Protein AF-0000000083216401 (afdb_homodimer)

InterPro domains:
  IPR003958 Transcription factor CBF/NF-Y/archaeal histone domain [PF00808] (33-96)
  IPR009072 Histone-fold [G3DSA:1.10.20.10] (20-139)
  IPR009072 Histone-fold [SSF47113] (33-138)
  IPR051377 DNA Polymerase Epsilon Subunit [PTHR46172] (30-137)

Organism: NCBI:txid56615

Radius of gyration: 26.0 Å; Cα contacts (8 Å, |Δi|>4): 248; chains: 2; bounding box: 101×74×77 Å

Sequence (278 aa):
MPKVKKIVQPPDVQQSLGGHQQAGSFVGIEAVELPRAVVMKLAKSTGPGNMKLAKEVPVALTKASTVFINYLVAIAHDIAAARSEKSLNARHVLEACKELQWADGDELQKTLKVELEAFRKLNAAKKVQKSNKPDAETTMPKVKKIVQPPDVQQSLGGHQQAGSFVGIEAVELPRAVVMKLAKSTGPGNMKLAKEVPVALTKASTVFINYLVAIAHDIAAARSEKSLNARHVLEACKELQWADGDELQKTLKVELEAFRKLNAAKKVQKSNKPDAETT

Foldseek 3Di:
DDDPPPPPPPPPPPVCPDPPVPPPPCPDDPNDWDDLVVLVVVVCVVDDVPDDDDPCVSVVSGVVVSVVVVQLVVQLVVVCVVVPHPDRDVVSSLVSLVVVPDPCSVVVSVVSVVVVVVVVVVVVVVVVVVVPPPPPPPD/DDPPPPPPPPPPPPPCPDPPVPPPPCPDDPNDWDDLVVLVVVVCVVDDVPDDDDPCRSVVSGVVVSVVVVQLVVQLVVVCVVVPHPDRDVVSSLVSLVVVPDPCSVVVSVVSVVVVVVVVVVVVVVVVVVVPPPPPPPD

Structure (mmCIF, N/CA/C/O backbone):
data_AF-0000000083216401-model_v1
#
loop_
_entity.id
_entity.type
_entity.pdbx_description
1 polymer 'DNA polymerase epsilon subunit D'
#
loop_
_atom_site.group_PDB
_atom_site.id
_atom_site.type_symbol
_atom_site.label_atom_id
_atom_site.label_alt_id
_atom_site.label_comp_id
_atom_site.label_asym_id
_atom_site.label_entity_id
_atom_site.label_seq_id
_atom_site.pdbx_PDB_ins_code
_atom_site.Cartn_x
_atom_site.Cartn_y
_atom_site.Cartn_z
_atom_site.occupancy
_atom_site.B_iso_or_equiv
_atom_site.auth_seq_id
_atom_site.auth_comp_id
_atom_site.auth_asym_id
_atom_site.auth_atom_id
_atom_site.pdbx_PDB_model_num
ATOM 1 N N . MET A 1 1 ? 48.656 -16.422 -49.812 1 27.5 1 MET A N 1
ATOM 2 C CA . MET A 1 1 ? 47.656 -15.391 -50.031 1 27.5 1 MET A CA 1
ATOM 3 C C . MET A 1 1 ? 46.594 -15.422 -48.938 1 27.5 1 MET A C 1
ATOM 5 O O . MET A 1 1 ? 45.5 -14.844 -49.094 1 27.5 1 MET A O 1
ATOM 9 N N . PRO A 1 2 ? 46.906 -15.875 -47.781 1 35.03 2 PRO A N 1
ATOM 10 C CA . PRO A 1 2 ? 45.875 -16.25 -46.844 1 35.03 2 PRO A CA 1
ATOM 11 C C . PRO A 1 2 ? 44.969 -15.078 -46.438 1 35.03 2 PRO A C 1
ATOM 13 O O . PRO A 1 2 ? 45.469 -13.969 -46.25 1 35.03 2 PRO A O 1
ATOM 16 N N . LYS A 1 3 ? 43.781 -15.109 -46.938 1 32.31 3 LYS A N 1
ATOM 17 C CA . LYS A 1 3 ? 42.688 -14.141 -46.75 1 32.31 3 LYS A CA 1
ATOM 18 C C . LYS A 1 3 ? 42.406 -13.875 -45.281 1 32.31 3 LYS A C 1
ATOM 20 O O . LYS A 1 3 ? 42.312 -14.812 -44.5 1 32.31 3 LYS A O 1
ATOM 25 N N . VAL A 1 4 ? 42.938 -12.867 -44.75 1 30.84 4 VAL A N 1
ATOM 26 C CA . VAL A 1 4 ? 42.781 -12.406 -43.406 1 30.84 4 VAL A CA 1
ATOM 27 C C . VAL A 1 4 ? 41.281 -12.305 -43.062 1 30.84 4 VAL A C 1
ATOM 29 O O . VAL A 1 4 ? 40.531 -11.594 -43.75 1 30.84 4 VAL A O 1
ATOM 32 N N . LYS A 1 5 ? 40.656 -13.344 -42.844 1 27.52 5 LYS A N 1
ATOM 33 C CA . LYS A 1 5 ? 39.25 -13.242 -42.469 1 27.52 5 LYS A CA 1
ATOM 34 C C . LYS A 1 5 ? 39.031 -12.18 -41.375 1 27.52 5 LYS A C 1
ATOM 36 O O . LYS A 1 5 ? 39.75 -12.172 -40.375 1 27.52 5 LYS A O 1
ATOM 41 N N . LYS A 1 6 ? 38.688 -10.992 -41.812 1 29.03 6 LYS A N 1
ATOM 42 C CA . LYS A 1 6 ? 38.281 -9.914 -40.906 1 29.03 6 LYS A CA 1
ATOM 43 C C . LYS A 1 6 ? 37.375 -10.43 -39.812 1 29.03 6 LYS A C 1
ATOM 45 O O . LYS A 1 6 ? 36.406 -11.141 -40.062 1 29.03 6 LYS A O 1
ATOM 50 N N . ILE A 1 7 ? 37.812 -10.523 -38.625 1 28.97 7 ILE A N 1
ATOM 51 C CA . ILE A 1 7 ? 37.156 -10.836 -37.375 1 28.97 7 ILE A CA 1
ATOM 52 C C . ILE A 1 7 ? 35.781 -10.117 -37.312 1 28.97 7 ILE A C 1
ATOM 54 O O . ILE A 1 7 ? 35.75 -8.883 -37.406 1 28.97 7 ILE A O 1
ATOM 58 N N . VAL A 1 8 ? 34.781 -10.609 -37.969 1 30.5 8 VAL A N 1
ATOM 59 C CA . VAL A 1 8 ? 33.438 -10.078 -37.875 1 30.5 8 VAL A CA 1
ATOM 60 C C . VAL A 1 8 ? 33.094 -9.766 -36.406 1 30.5 8 VAL A C 1
ATOM 62 O O . VAL A 1 8 ? 33.281 -10.617 -35.531 1 30.5 8 VAL A O 1
ATOM 65 N N . GLN A 1 9 ? 33.5 -8.648 -36 1 30.34 9 GLN A N 1
ATOM 66 C CA . GLN A 1 9 ? 33.188 -8.133 -34.688 1 30.34 9 GLN A CA 1
ATOM 67 C C . GLN A 1 9 ? 31.75 -8.484 -34.281 1 30.34 9 GLN A C 1
ATOM 69 O O . GLN A 1 9 ? 30.859 -8.516 -35.125 1 30.34 9 GLN A O 1
ATOM 74 N N . PRO A 1 10 ? 31.625 -9.438 -33.344 1 31.69 10 PRO A N 1
ATOM 75 C CA . PRO A 1 10 ? 30.312 -9.828 -32.875 1 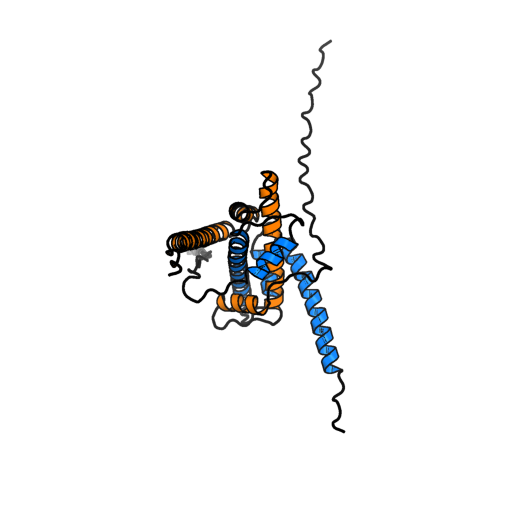31.69 10 PRO A CA 1
ATOM 76 C C . PRO A 1 10 ? 29.344 -8.648 -32.75 1 31.69 10 PRO A C 1
ATOM 78 O O . PRO A 1 10 ? 29.781 -7.504 -32.594 1 31.69 10 PRO A O 1
ATOM 81 N N . PRO A 1 11 ? 28.188 -8.758 -33.375 1 29.44 11 PRO A N 1
ATOM 82 C CA . PRO A 1 11 ? 27.141 -7.746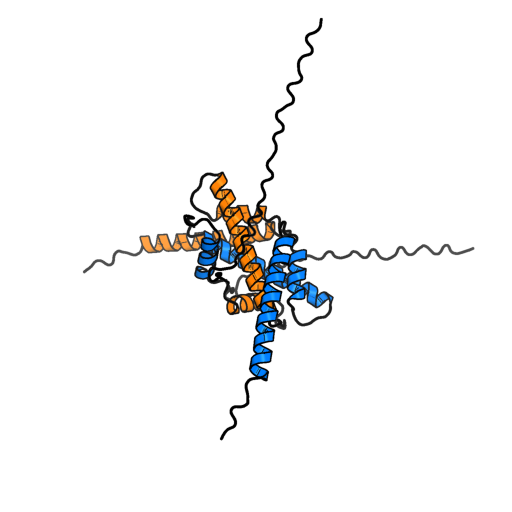 -33.281 1 29.44 11 PRO A CA 1
ATOM 83 C C . PRO A 1 11 ? 26.969 -7.18 -31.859 1 29.44 11 PRO A C 1
ATOM 85 O O . PRO A 1 11 ? 27.234 -7.879 -30.891 1 29.44 11 PRO A O 1
ATOM 88 N N . ASP A 1 12 ? 27.281 -5.953 -31.641 1 31.38 12 ASP A N 1
ATOM 89 C CA . ASP A 1 12 ? 26.984 -5.062 -30.516 1 31.38 12 ASP A CA 1
ATOM 90 C C . ASP A 1 12 ? 25.578 -5.316 -29.969 1 31.38 12 ASP A C 1
ATOM 92 O O . ASP A 1 12 ? 24.594 -5.145 -30.688 1 31.38 12 ASP A O 1
ATOM 96 N N . VAL A 1 13 ? 25.312 -6.422 -29.266 1 28.47 13 VAL A N 1
ATOM 97 C CA . VAL A 1 13 ? 24.094 -6.617 -28.484 1 28.47 13 VAL A CA 1
ATOM 98 C C . VAL A 1 13 ? 23.734 -5.316 -27.781 1 28.47 13 VAL A C 1
ATOM 100 O O . VAL A 1 13 ? 24.406 -4.895 -26.844 1 28.47 13 VAL A O 1
ATOM 103 N N . GLN A 1 14 ? 23.438 -4.281 -28.484 1 26.66 14 GLN A N 1
ATOM 104 C CA . GLN A 1 14 ? 22.734 -3.15 -27.906 1 26.66 14 GLN A CA 1
ATOM 105 C C . GLN A 1 14 ? 21.641 -3.623 -26.953 1 26.66 14 GLN A C 1
ATOM 107 O O . GLN A 1 14 ? 20.625 -4.195 -27.391 1 26.66 14 GLN A O 1
ATOM 112 N N . GLN A 1 15 ? 21.969 -4.363 -25.906 1 26.45 15 GLN A N 1
ATOM 113 C CA . GLN A 1 15 ? 21.031 -4.57 -24.812 1 26.45 15 GLN A CA 1
ATOM 114 C C . GLN A 1 15 ? 20.188 -3.328 -24.578 1 26.45 15 GLN A C 1
ATOM 116 O O . GLN A 1 15 ? 20.703 -2.254 -24.281 1 26.45 15 GLN A O 1
ATOM 121 N N . SER A 1 16 ? 19.141 -3.102 -25.422 1 28.91 16 SER A N 1
ATOM 122 C CA . SER A 1 16 ? 18 -2.213 -25.281 1 28.91 16 SER A CA 1
ATOM 123 C C . SER A 1 16 ? 17.5 -2.189 -23.844 1 28.91 16 SER A C 1
ATOM 125 O O . SER A 1 16 ? 16.922 -3.168 -23.375 1 28.91 16 SER A O 1
ATOM 127 N N . LEU A 1 17 ? 18.281 -1.851 -22.891 1 28.81 17 LEU A N 1
ATOM 128 C CA . LEU A 1 17 ? 17.812 -1.281 -21.625 1 28.81 17 LEU A CA 1
ATOM 129 C C . LEU A 1 17 ? 16.516 -0.487 -21.844 1 28.81 17 LEU A C 1
ATOM 131 O O . LEU A 1 17 ? 16.562 0.665 -22.281 1 28.81 17 LEU A O 1
ATOM 135 N N . GLY A 1 18 ? 15.578 -0.891 -22.75 1 26.41 18 GLY A N 1
ATOM 136 C CA . GLY A 1 18 ? 14.266 -0.346 -23.062 1 26.41 18 GLY A CA 1
ATOM 137 C C . GLY A 1 18 ? 13.602 0.32 -21.875 1 26.41 18 GLY A C 1
ATOM 138 O O . GLY A 1 18 ? 13.961 0.063 -20.734 1 26.41 18 GLY A O 1
ATOM 139 N N . GLY A 1 19 ? 12.75 1.512 -22.125 1 27.41 19 GLY A N 1
ATOM 140 C CA . GLY A 1 19 ? 11.898 2.586 -21.656 1 27.41 19 GLY A CA 1
ATOM 141 C C . GLY A 1 19 ? 10.758 2.1 -20.766 1 27.41 19 GLY A C 1
ATOM 142 O O . GLY A 1 19 ? 9.781 1.544 -21.266 1 27.41 19 GLY A O 1
ATOM 143 N N . HIS A 1 20 ? 10.961 1.395 -19.797 1 30.17 20 HIS A N 1
ATOM 144 C CA . HIS A 1 20 ? 9.898 1.235 -18.812 1 30.17 20 HIS A CA 1
ATOM 145 C C . HIS A 1 20 ? 9.18 2.553 -18.562 1 30.17 20 HIS A C 1
ATOM 147 O O . HIS A 1 20 ? 9.445 3.24 -17.562 1 30.17 20 HIS A O 1
ATOM 153 N N . GLN A 1 21 ? 9.078 3.469 -19.578 1 29.8 21 GLN A N 1
ATOM 154 C CA . GLN A 1 21 ? 8.367 4.738 -19.469 1 29.8 21 GLN A CA 1
ATOM 155 C C . GLN A 1 21 ? 6.934 4.527 -18.984 1 29.8 21 GLN A C 1
ATOM 157 O O . GLN A 1 21 ? 6.109 5.441 -19.062 1 29.8 21 GLN A O 1
ATOM 162 N N . GLN A 1 22 ? 6.273 3.389 -18.984 1 28.5 22 GLN A N 1
ATOM 163 C CA . GLN A 1 22 ? 4.816 3.473 -18.953 1 28.5 22 GLN A CA 1
ATOM 164 C C . GLN A 1 22 ? 4.332 4.188 -17.688 1 28.5 22 GLN A C 1
ATOM 166 O O . GLN A 1 22 ? 4.238 3.58 -16.625 1 28.5 22 GLN A O 1
ATOM 171 N N . ALA A 1 23 ? 4.832 5.277 -17.25 1 32.88 23 ALA A N 1
ATOM 172 C CA . ALA A 1 23 ? 3.957 6.043 -16.375 1 32.88 23 ALA A CA 1
ATOM 173 C C . ALA A 1 23 ? 2.545 6.129 -16.938 1 32.88 23 ALA A C 1
ATOM 175 O O . ALA A 1 23 ? 2.262 6.973 -17.797 1 32.88 23 ALA A O 1
ATOM 176 N N . GLY A 1 24 ? 1.915 5.168 -17.578 1 31.89 24 GLY A N 1
ATOM 177 C CA . GLY A 1 24 ? 0.533 5.301 -18 1 31.89 24 GLY A CA 1
ATOM 178 C C . GLY A 1 24 ? -0.31 6.141 -17.062 1 31.89 24 GLY A C 1
ATOM 179 O O . GLY A 1 24 ? -0.076 6.148 -15.852 1 31.89 24 GLY A O 1
ATOM 180 N N . SER A 1 25 ? -0.838 7.242 -17.484 1 33.81 25 SER A N 1
ATOM 181 C CA . SER A 1 25 ? -2.01 7.977 -17.016 1 33.81 25 SER A CA 1
ATOM 182 C C . SER A 1 25 ? -2.996 7.051 -16.312 1 33.81 25 SER A C 1
ATOM 184 O O . SER A 1 25 ? -3.621 6.199 -16.953 1 33.81 25 SER A O 1
ATOM 186 N N . PHE A 1 26 ? -2.682 6.453 -15.211 1 37.41 26 PHE A N 1
ATOM 187 C CA . PHE A 1 26 ? -3.752 5.883 -14.398 1 37.41 26 PHE A CA 1
ATOM 188 C C . PHE A 1 26 ? -5.031 6.699 -14.531 1 37.41 26 PHE A C 1
ATOM 190 O O . PHE A 1 26 ? -5.395 7.441 -13.625 1 37.41 26 PHE A O 1
ATOM 197 N N . VAL A 1 27 ? -5.297 7.602 -15.547 1 34.72 27 VAL A N 1
ATOM 198 C CA . VAL A 1 27 ? -6.461 8.43 -15.836 1 34.72 27 VAL A CA 1
ATOM 199 C C . VAL A 1 27 ? -7.738 7.625 -15.602 1 34.72 27 VAL A C 1
ATOM 201 O O . VAL A 1 27 ? -8.633 8.062 -14.867 1 34.72 27 VAL A O 1
ATOM 204 N N . GLY A 1 28 ? -8.625 7.223 -16.75 1 38.31 28 GLY A N 1
ATOM 205 C CA . GLY A 1 28 ? -10.047 7.176 -17.047 1 38.31 28 GLY A CA 1
ATOM 206 C C . GLY A 1 28 ? -10.773 6.07 -16.312 1 38.31 28 GLY A C 1
ATOM 207 O O . GLY A 1 28 ? -11.984 5.906 -16.469 1 38.31 28 GLY A O 1
ATOM 208 N N . ILE A 1 29 ? -10.258 4.812 -16.172 1 43.62 29 ILE A N 1
ATOM 209 C CA . ILE A 1 29 ? -11.109 3.824 -15.523 1 43.62 29 ILE A CA 1
ATOM 210 C C . ILE A 1 29 ? -11.266 4.164 -14.047 1 43.62 29 ILE A C 1
ATOM 212 O O . ILE A 1 29 ? -10.344 4.707 -13.43 1 43.62 29 ILE A O 1
ATOM 216 N N . GLU A 1 30 ? -12.328 4.297 -13.469 1 52.88 30 GLU A N 1
ATOM 217 C CA . GLU A 1 30 ? -12.594 4.496 -12.047 1 52.88 30 GLU A CA 1
ATOM 218 C C . GLU A 1 30 ? -11.469 3.916 -11.195 1 52.88 30 GLU A C 1
ATOM 220 O O . GLU A 1 30 ? -11.352 2.697 -11.055 1 52.88 30 GLU A O 1
ATOM 225 N N . ALA A 1 31 ? -10.219 4.465 -11.195 1 67.12 31 ALA A N 1
ATOM 226 C CA . ALA A 1 31 ? -8.969 4 -10.609 1 67.12 31 ALA A CA 1
ATOM 227 C C . ALA A 1 31 ? -9.203 3.379 -9.234 1 67.12 31 ALA A C 1
ATOM 229 O O . ALA A 1 31 ? -9.82 3.994 -8.359 1 67.12 31 ALA A O 1
ATOM 230 N N . VAL A 1 32 ? -9.109 2.119 -9.18 1 83.62 32 VAL A N 1
ATOM 231 C CA . VAL A 1 32 ? -9.172 1.373 -7.926 1 83.62 32 VAL A CA 1
ATOM 232 C C . VAL A 1 32 ? -8.156 1.941 -6.938 1 83.62 32 VAL A C 1
ATOM 234 O O . VAL A 1 32 ? -7 2.178 -7.293 1 83.62 32 VAL A O 1
ATOM 237 N N . GLU A 1 33 ? -8.656 2.398 -5.887 1 90.5 33 GLU A N 1
ATOM 238 C CA . GLU A 1 33 ? -7.797 2.924 -4.828 1 90.5 33 GLU A CA 1
ATOM 239 C C . GLU A 1 33 ? -8.086 2.242 -3.494 1 90.5 33 GLU A C 1
ATOM 241 O O . GLU A 1 33 ? -9.148 1.639 -3.314 1 90.5 33 GLU A O 1
ATOM 246 N N . LEU A 1 34 ? -7.129 2.361 -2.654 1 94.25 34 LEU A N 1
ATOM 247 C CA . LEU A 1 34 ? -7.32 1.809 -1.317 1 94.25 34 LEU A CA 1
ATOM 248 C C . LEU A 1 34 ? -8.289 2.666 -0.509 1 94.25 34 LEU A C 1
ATOM 250 O O . LEU A 1 34 ? -8.297 3.893 -0.641 1 94.25 34 LEU A O 1
ATOM 254 N N . PRO A 1 35 ? -9.07 1.939 0.326 1 93.56 35 PRO A N 1
ATOM 255 C CA . PRO A 1 35 ? -9.953 2.717 1.199 1 93.56 35 PRO A CA 1
ATOM 256 C C . PRO A 1 35 ? -9.18 3.646 2.137 1 93.56 35 PRO A C 1
ATOM 258 O O . PRO A 1 35 ? -8.359 3.186 2.928 1 93.56 35 PRO A O 1
ATOM 261 N N . ARG A 1 36 ? -9.594 4.812 2.094 1 93.75 36 ARG A N 1
ATOM 262 C CA . ARG A 1 36 ? -8.875 5.852 2.832 1 93.75 36 ARG A CA 1
ATOM 263 C C . ARG A 1 36 ? -8.938 5.598 4.332 1 93.75 36 ARG A C 1
ATOM 265 O O . ARG A 1 36 ? -7.977 5.859 5.055 1 93.75 36 ARG A O 1
ATOM 272 N N . ALA A 1 37 ? -10.172 5.16 4.789 1 94.75 37 ALA A N 1
ATOM 273 C CA . ALA A 1 37 ? -10.367 4.938 6.219 1 94.75 37 ALA A CA 1
ATOM 274 C C . ALA A 1 37 ? -9.414 3.865 6.742 1 94.75 37 ALA A C 1
ATOM 276 O O . ALA A 1 37 ? -8.914 3.965 7.863 1 94.75 37 ALA A O 1
ATOM 277 N N . VAL A 1 38 ? -9.125 2.852 5.945 1 94.5 38 VAL A N 1
ATOM 278 C CA . VAL A 1 38 ? -8.242 1.768 6.355 1 94.5 38 VAL A CA 1
ATOM 279 C C . VAL A 1 38 ? -6.797 2.258 6.375 1 94.5 38 VAL A C 1
ATOM 281 O O . VAL A 1 38 ? -6.035 1.935 7.289 1 94.5 38 VAL A O 1
ATOM 284 N N . VAL A 1 39 ? -6.457 3.074 5.375 1 96.69 39 VAL A N 1
ATOM 285 C CA . VAL A 1 39 ? -5.117 3.645 5.293 1 96.69 39 VAL A CA 1
ATOM 286 C C . VAL A 1 39 ? -4.867 4.551 6.496 1 96.69 39 VAL A C 1
ATOM 288 O O . VAL A 1 39 ? -3.785 4.527 7.086 1 96.69 39 VAL A O 1
ATOM 291 N N . MET A 1 40 ? -5.832 5.309 6.867 1 95.5 40 MET A N 1
ATOM 292 C CA . MET A 1 40 ? -5.734 6.176 8.039 1 95.5 40 MET A CA 1
ATOM 293 C C . MET A 1 40 ? -5.512 5.359 9.305 1 95.5 40 MET A C 1
ATOM 295 O O . MET A 1 40 ? -4.66 5.703 10.125 1 95.5 40 MET A O 1
ATOM 299 N N . LYS A 1 41 ? -6.301 4.34 9.406 1 94.75 41 LYS A N 1
ATOM 300 C CA . LYS A 1 41 ? -6.152 3.467 10.57 1 94.75 41 LYS A CA 1
ATOM 301 C C . LYS A 1 41 ? -4.75 2.867 10.633 1 94.75 41 LYS A C 1
ATOM 303 O O . LYS A 1 41 ? -4.137 2.818 11.703 1 94.75 41 LYS A O 1
ATOM 308 N N . LEU A 1 42 ? -4.27 2.404 9.508 1 95.12 42 LEU A N 1
ATOM 309 C CA . LEU A 1 42 ? -2.922 1.854 9.422 1 95.12 42 LEU A CA 1
ATOM 310 C C . LEU A 1 42 ? -1.885 2.891 9.844 1 95.12 42 LEU A C 1
ATOM 312 O O . LEU A 1 42 ? -0.982 2.592 10.625 1 95.12 42 LEU A O 1
ATOM 316 N N . ALA A 1 43 ? -2.031 4.105 9.359 1 95.56 43 ALA A N 1
ATOM 317 C CA . ALA A 1 43 ? -1.093 5.18 9.664 1 95.56 43 ALA A CA 1
ATOM 318 C C . ALA A 1 43 ? -1.096 5.508 11.148 1 95.56 43 ALA A C 1
ATOM 320 O O . ALA A 1 43 ? -0.035 5.676 11.758 1 95.56 43 ALA A O 1
ATOM 321 N N . LYS A 1 44 ? -2.242 5.547 11.727 1 93.94 44 LYS A N 1
ATOM 322 C CA . LYS A 1 44 ? -2.375 5.898 13.133 1 93.94 44 LYS A CA 1
ATOM 323 C C . LYS A 1 44 ? -1.822 4.793 14.031 1 93.94 44 LYS A C 1
ATOM 325 O O . LYS A 1 44 ? -1.333 5.066 15.133 1 93.94 44 LYS A O 1
ATOM 330 N N . SER A 1 45 ? -1.922 3.641 13.531 1 92.44 45 SER A N 1
ATOM 331 C CA . SER A 1 45 ? -1.426 2.514 14.312 1 92.44 45 SER A CA 1
ATOM 332 C C . SER A 1 45 ? 0.097 2.441 14.273 1 92.44 45 SER A C 1
ATOM 334 O O . SER A 1 45 ? 0.711 1.755 15.094 1 92.44 45 SER A O 1
ATOM 336 N N . THR A 1 46 ? 0.733 3.008 13.391 1 90 46 THR A N 1
ATOM 337 C CA . THR A 1 46 ? 2.176 2.949 13.195 1 90 46 THR A CA 1
ATOM 338 C C . THR A 1 46 ? 2.883 4.027 14.008 1 90 46 THR A C 1
ATOM 340 O O . THR A 1 46 ? 3.988 3.811 14.508 1 90 46 THR A O 1
ATOM 343 N N . GLY A 1 47 ? 2.254 5.211 14.086 1 84.44 47 GLY A N 1
ATOM 344 C CA . GLY A 1 47 ? 2.875 6.336 14.766 1 84.44 47 GLY A CA 1
ATOM 345 C C . GLY A 1 47 ? 2.621 6.344 16.266 1 84.44 47 GLY A C 1
ATOM 346 O O . GLY A 1 47 ? 2.014 5.414 16.797 1 84.44 47 GLY A O 1
ATOM 347 N N . PRO A 1 48 ? 3.229 7.316 16.891 1 87.62 48 PRO A N 1
ATOM 348 C CA . PRO A 1 48 ? 2.953 7.504 18.312 1 87.62 48 PRO A CA 1
ATOM 349 C C . PRO A 1 48 ? 1.477 7.773 18.594 1 87.62 48 PRO A C 1
ATOM 351 O O . PRO A 1 48 ? 0.748 8.234 17.719 1 87.62 48 PRO A O 1
ATOM 354 N N . GLY A 1 49 ? 0.992 7.387 19.719 1 86.81 49 GLY A N 1
ATOM 355 C CA . GLY A 1 49 ? -0.406 7.477 20.109 1 86.81 49 GLY A CA 1
ATOM 356 C C . GLY A 1 49 ? -0.972 8.875 19.984 1 86.81 49 GLY A C 1
ATOM 357 O O . GLY A 1 49 ? -2.17 9.047 19.75 1 86.81 49 GLY A O 1
ATOM 358 N N . ASN A 1 50 ? -0.201 9.875 20.047 1 87.06 50 ASN A N 1
ATOM 359 C CA . ASN A 1 50 ? -0.694 11.242 20.016 1 87.06 50 ASN A CA 1
ATOM 360 C C . ASN A 1 50 ? -0.441 11.898 18.656 1 87.06 50 ASN A C 1
ATOM 362 O O . ASN A 1 50 ? -0.588 13.117 18.516 1 87.06 50 ASN A O 1
ATOM 366 N N . MET A 1 51 ? -0.16 11.086 17.641 1 90.75 51 MET A N 1
ATOM 367 C CA . MET A 1 51 ? 0.165 11.641 16.328 1 90.75 51 MET A CA 1
ATOM 368 C C . MET A 1 51 ? -1.081 12.203 15.656 1 90.75 51 MET A C 1
ATOM 370 O O . MET A 1 51 ? -2.121 11.547 15.617 1 90.75 51 MET A O 1
ATOM 374 N N . LYS A 1 52 ? -0.909 13.469 15.18 1 95.5 52 LYS A N 1
ATOM 375 C CA . LYS A 1 52 ? -1.969 14.125 14.422 1 95.5 52 LYS A CA 1
ATOM 376 C C . LYS A 1 52 ? -1.705 14.031 12.922 1 95.5 52 LYS A C 1
ATOM 378 O O . LYS A 1 52 ? -0.574 14.227 12.469 1 95.5 52 LYS A O 1
ATOM 383 N N . LEU A 1 53 ? -2.76 13.688 12.219 1 97.25 53 LEU A N 1
ATOM 384 C CA . LEU A 1 53 ? -2.662 13.586 10.766 1 97.25 53 LEU A CA 1
ATOM 385 C C . LEU A 1 53 ? -3.518 14.656 10.086 1 97.25 53 LEU A C 1
ATOM 387 O O . LEU A 1 53 ? -4.727 14.734 10.328 1 97.25 53 LEU A O 1
ATOM 391 N N . ALA A 1 54 ? -2.787 15.438 9.289 1 96.12 54 ALA A N 1
ATOM 392 C CA . ALA A 1 54 ? -3.557 16.375 8.469 1 96.12 54 ALA A CA 1
ATOM 393 C C . ALA A 1 54 ? -4.453 15.625 7.488 1 96.12 54 ALA A C 1
ATOM 395 O O . ALA A 1 54 ? -4.199 14.461 7.164 1 96.12 54 ALA A O 1
ATOM 396 N N . LYS A 1 55 ? -5.5 16.281 6.965 1 93.12 55 LYS A N 1
ATOM 397 C CA . LYS A 1 55 ? -6.527 15.703 6.102 1 93.12 55 LYS A CA 1
ATOM 398 C C . LYS A 1 55 ? -5.922 15.148 4.816 1 93.12 55 LYS A C 1
ATOM 400 O O . LYS A 1 55 ? -6.449 14.195 4.238 1 93.12 55 LYS A O 1
ATOM 405 N N . GLU A 1 56 ? -4.805 15.68 4.414 1 95.56 56 GLU A N 1
ATOM 406 C CA . GLU A 1 56 ? -4.199 15.305 3.141 1 95.56 56 GLU A CA 1
ATOM 407 C C . GLU A 1 56 ? -3.346 14.055 3.283 1 95.56 56 GLU A C 1
ATOM 409 O O . GLU A 1 56 ? -3.018 13.398 2.289 1 95.56 56 GLU A O 1
ATOM 414 N N . VAL A 1 57 ? -3.051 13.711 4.496 1 97 57 VAL A N 1
ATOM 415 C CA . VAL A 1 57 ? -2.078 12.641 4.719 1 97 57 VAL A CA 1
ATOM 416 C C . VAL A 1 57 ? -2.668 11.305 4.281 1 97 57 VAL A C 1
ATOM 418 O O . VAL A 1 57 ? -2.053 10.57 3.502 1 97 57 VAL A O 1
ATOM 421 N N . PRO A 1 58 ? -3.855 10.984 4.676 1 95.88 58 PRO A N 1
ATOM 422 C CA . PRO A 1 58 ? -4.418 9.719 4.191 1 95.88 58 PRO A CA 1
ATOM 423 C C . PRO A 1 58 ? -4.543 9.672 2.67 1 95.88 58 PRO A C 1
ATOM 425 O O . PRO A 1 58 ? -4.379 8.609 2.066 1 95.88 58 PRO A O 1
ATOM 428 N N . VAL A 1 59 ? -4.793 10.781 2.078 1 95 59 VAL A N 1
ATOM 429 C CA . VAL A 1 59 ? -4.887 10.859 0.624 1 95 59 VAL A CA 1
ATOM 430 C C . VAL A 1 59 ? -3.52 10.57 0.004 1 95 59 VAL A C 1
ATOM 432 O O . VAL A 1 59 ? -3.41 9.766 -0.924 1 95 59 VAL A O 1
ATOM 435 N N . ALA A 1 60 ? -2.523 11.211 0.542 1 96.75 60 ALA A N 1
ATOM 436 C CA . ALA A 1 60 ? -1.161 11.023 0.051 1 96.75 60 ALA A CA 1
ATOM 437 C C . ALA A 1 60 ? -0.723 9.57 0.2 1 96.75 60 ALA A C 1
ATOM 439 O O . ALA A 1 60 ? -0.176 8.977 -0.735 1 96.75 60 ALA A O 1
ATOM 440 N N . LEU A 1 61 ? -1.013 8.984 1.344 1 97.12 61 LEU A N 1
ATOM 441 C CA . LEU A 1 61 ? -0.614 7.609 1.615 1 97.12 61 LEU A CA 1
ATOM 442 C C . LEU A 1 61 ? -1.37 6.637 0.716 1 97.12 61 LEU A C 1
ATOM 444 O O . LEU A 1 61 ? -0.801 5.648 0.245 1 97.12 61 LEU A O 1
ATOM 448 N N . THR A 1 62 ? -2.658 6.895 0.491 1 96.19 62 THR A N 1
ATOM 449 C CA . THR A 1 62 ? -3.461 6.055 -0.39 1 96.19 62 THR A CA 1
ATOM 450 C C . THR A 1 62 ? -2.896 6.059 -1.808 1 96.19 62 THR A C 1
ATOM 452 O O . THR A 1 62 ? -2.699 5 -2.408 1 96.19 62 THR A O 1
ATOM 455 N N . LYS A 1 63 ? -2.566 7.18 -2.275 1 94.06 63 LYS A N 1
ATOM 456 C CA . LYS A 1 63 ? -2.033 7.316 -3.629 1 94.06 63 LYS A CA 1
ATOM 457 C C . LYS A 1 63 ? -0.649 6.684 -3.74 1 94.06 63 LYS A C 1
ATOM 459 O O . LYS A 1 63 ? -0.37 5.953 -4.691 1 94.06 63 LYS A O 1
ATOM 464 N N . ALA A 1 64 ? 0.194 6.973 -2.768 1 95.69 64 ALA A N 1
ATOM 465 C CA . ALA A 1 64 ? 1.537 6.398 -2.76 1 95.69 64 ALA A CA 1
ATOM 466 C C . ALA A 1 64 ? 1.481 4.875 -2.723 1 95.69 64 ALA A C 1
ATOM 468 O O . ALA A 1 64 ? 2.229 4.203 -3.438 1 95.69 64 ALA A O 1
ATOM 469 N N . SER A 1 65 ? 0.648 4.355 -1.915 1 96 65 SER A N 1
ATOM 470 C CA . SER A 1 65 ? 0.517 2.908 -1.787 1 96 65 SER A CA 1
ATOM 471 C C . SER A 1 65 ? -0.017 2.285 -3.072 1 96 65 SER A C 1
ATOM 473 O O . SER A 1 65 ? 0.384 1.181 -3.445 1 96 65 SER A O 1
ATOM 475 N N . THR A 1 66 ? -0.933 2.949 -3.695 1 93.94 66 THR A N 1
ATOM 476 C CA . THR A 1 66 ? -1.436 2.475 -4.98 1 93.94 66 THR A CA 1
ATOM 477 C C . THR A 1 66 ? -0.311 2.402 -6.008 1 93.94 66 THR A C 1
ATOM 479 O O . THR A 1 66 ? -0.173 1.402 -6.719 1 93.94 66 THR A O 1
ATOM 482 N N . VAL A 1 67 ? 0.452 3.379 -6.055 1 92.62 67 VAL A N 1
ATOM 483 C CA . VAL A 1 67 ? 1.588 3.406 -6.969 1 92.62 67 VAL A CA 1
ATOM 484 C C . VAL A 1 67 ? 2.559 2.279 -6.621 1 92.62 67 VAL A C 1
ATOM 486 O O . VAL A 1 67 ? 3.049 1.578 -7.512 1 92.62 67 VAL A O 1
ATOM 489 N N . PHE A 1 68 ? 2.82 2.113 -5.379 1 94.31 68 PHE A N 1
ATOM 490 C CA . PHE A 1 68 ? 3.707 1.062 -4.898 1 94.31 68 PHE A CA 1
ATOM 491 C C . PHE A 1 68 ? 3.225 -0.308 -5.355 1 94.31 68 PHE A C 1
ATOM 493 O O . PHE A 1 68 ? 4.004 -1.1 -5.891 1 94.31 68 PHE A O 1
ATOM 500 N N . ILE A 1 69 ? 1.979 -0.562 -5.137 1 95.81 69 ILE A N 1
ATOM 501 C CA . ILE A 1 69 ? 1.413 -1.85 -5.523 1 95.81 69 ILE A CA 1
ATOM 502 C C . ILE A 1 69 ? 1.533 -2.031 -7.035 1 95.81 69 ILE A C 1
ATOM 504 O O . ILE A 1 69 ? 1.914 -3.105 -7.508 1 95.81 69 ILE A O 1
ATOM 508 N N . ASN A 1 70 ? 1.239 -1.021 -7.789 1 93.25 70 ASN A N 1
ATOM 509 C CA . ASN A 1 70 ? 1.325 -1.1 -9.242 1 93.25 70 ASN A CA 1
ATOM 510 C C . ASN A 1 70 ? 2.744 -1.417 -9.703 1 93.25 70 ASN A C 1
ATOM 512 O O . ASN A 1 70 ? 2.941 -2.248 -10.594 1 93.25 70 ASN A O 1
ATOM 516 N N . TYR A 1 71 ? 3.664 -0.822 -9.078 1 93.06 71 TYR A N 1
ATOM 517 C CA . TYR A 1 71 ? 5.062 -1.061 -9.422 1 93.06 71 TYR A CA 1
ATOM 518 C C . TYR A 1 71 ? 5.469 -2.49 -9.094 1 93.06 71 TYR A C 1
ATOM 520 O O . TYR A 1 71 ? 6.129 -3.158 -9.891 1 93.06 71 TYR A O 1
ATOM 528 N N . LEU A 1 72 ? 5.113 -2.879 -7.906 1 95.5 72 LEU A N 1
ATOM 529 C CA . LEU A 1 72 ? 5.449 -4.23 -7.473 1 95.5 72 LEU A CA 1
ATOM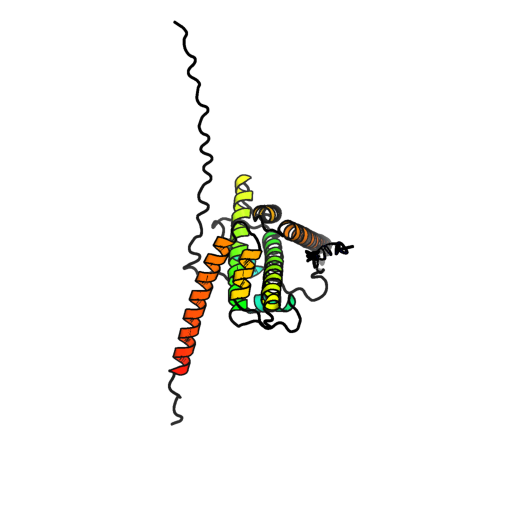 530 C C . LEU A 1 72 ? 4.855 -5.27 -8.414 1 95.5 72 LEU A C 1
ATOM 532 O O . LEU A 1 72 ? 5.527 -6.23 -8.797 1 95.5 72 LEU A O 1
ATOM 536 N N . VAL A 1 73 ? 3.643 -5.074 -8.812 1 96.56 73 VAL A N 1
ATOM 537 C CA . VAL A 1 73 ? 2.947 -6 -9.703 1 96.56 73 VAL A CA 1
ATOM 538 C C . VAL A 1 73 ? 3.617 -6.004 -11.07 1 96.56 73 VAL A C 1
ATOM 540 O O . VAL A 1 73 ? 3.826 -7.062 -11.664 1 96.56 73 VAL A O 1
ATOM 543 N N . ALA A 1 74 ? 3.891 -4.848 -11.531 1 94.62 74 ALA A N 1
ATOM 544 C CA . ALA A 1 74 ? 4.535 -4.738 -12.836 1 94.62 74 ALA A CA 1
ATOM 545 C C . ALA A 1 74 ? 5.867 -5.484 -12.852 1 94.62 74 ALA A C 1
ATOM 547 O O . ALA A 1 74 ? 6.148 -6.242 -13.789 1 94.62 74 ALA A O 1
ATOM 548 N N . ILE A 1 75 ? 6.703 -5.348 -11.836 1 95.81 75 ILE A N 1
ATOM 549 C CA . ILE A 1 75 ? 7.996 -6.02 -11.742 1 95.81 75 ILE A CA 1
ATOM 550 C C . ILE A 1 75 ? 7.785 -7.523 -11.609 1 95.81 75 ILE A C 1
ATOM 552 O O . ILE A 1 75 ? 8.438 -8.312 -12.305 1 95.81 75 ILE A O 1
ATOM 556 N N . ALA A 1 76 ? 6.855 -7.895 -10.766 1 97.56 76 ALA A N 1
ATOM 557 C CA . ALA A 1 76 ? 6.566 -9.312 -10.562 1 97.56 76 ALA A CA 1
ATOM 558 C C . ALA A 1 76 ? 6.098 -9.961 -11.859 1 97.56 76 ALA A C 1
ATOM 560 O O . ALA A 1 76 ? 6.484 -11.086 -12.172 1 97.56 76 ALA A O 1
ATOM 561 N N . HIS A 1 77 ? 5.316 -9.234 -12.531 1 96.56 77 HIS A N 1
ATOM 562 C CA . HIS A 1 77 ? 4.84 -9.734 -13.812 1 96.56 77 HIS A CA 1
ATOM 563 C C . HIS A 1 77 ? 5.996 -9.953 -14.789 1 96.56 77 HIS A C 1
ATOM 565 O O . HIS A 1 77 ? 6.047 -10.977 -15.477 1 96.56 77 HIS A O 1
ATOM 571 N N . ASP A 1 78 ? 6.844 -9 -14.875 1 96.19 78 ASP A N 1
ATOM 572 C CA . ASP A 1 78 ? 8.008 -9.109 -15.75 1 96.19 78 ASP A CA 1
ATOM 573 C C . ASP A 1 78 ? 8.875 -10.305 -15.367 1 96.19 78 ASP A C 1
ATOM 575 O O . ASP A 1 78 ? 9.422 -10.984 -16.234 1 96.19 78 ASP A O 1
ATOM 579 N N . ILE A 1 79 ? 8.977 -10.547 -14.109 1 97 79 ILE A N 1
ATOM 580 C CA . ILE A 1 79 ? 9.75 -11.68 -13.602 1 97 79 ILE A CA 1
ATOM 581 C C . ILE A 1 79 ? 9.102 -12.984 -14.055 1 97 79 ILE A C 1
ATOM 583 O O . ILE A 1 79 ? 9.789 -13.891 -14.547 1 97 79 ILE A O 1
ATOM 587 N N . ALA A 1 80 ? 7.805 -13.109 -13.898 1 97.38 80 ALA A N 1
ATOM 588 C CA . ALA A 1 80 ? 7.074 -14.297 -14.328 1 97.38 80 ALA A CA 1
ATOM 589 C C . ALA A 1 80 ? 7.188 -14.5 -15.836 1 97.38 80 ALA A C 1
ATOM 591 O O . ALA A 1 80 ? 7.453 -15.617 -16.297 1 97.38 80 ALA A O 1
ATOM 592 N N . ALA A 1 81 ? 7.031 -13.422 -16.531 1 95.81 81 ALA A N 1
ATOM 593 C CA . ALA A 1 81 ? 7.074 -13.477 -17.984 1 95.81 81 ALA A CA 1
ATOM 594 C C . ALA A 1 81 ? 8.453 -13.898 -18.484 1 95.81 81 ALA A C 1
ATOM 596 O O . ALA A 1 81 ? 8.57 -14.641 -19.469 1 95.81 81 ALA A O 1
ATOM 597 N N . ALA A 1 82 ? 9.477 -13.438 -17.844 1 96.94 82 ALA A N 1
ATOM 598 C CA . ALA A 1 82 ? 10.844 -13.797 -18.203 1 96.94 82 ALA A CA 1
ATOM 599 C C . ALA A 1 82 ? 11.07 -15.297 -18.078 1 96.94 82 ALA A C 1
ATOM 601 O O . ALA A 1 82 ? 11.938 -15.859 -18.75 1 96.94 82 ALA A O 1
ATOM 602 N N . ARG A 1 83 ? 10.258 -15.945 -17.234 1 96.75 83 ARG A N 1
ATOM 603 C CA . ARG A 1 83 ? 10.344 -17.391 -17.031 1 96.75 83 ARG A CA 1
ATOM 604 C C . ARG A 1 83 ? 9.227 -18.109 -17.766 1 96.75 83 ARG A C 1
ATOM 606 O O . ARG A 1 83 ? 8.961 -19.281 -17.5 1 96.75 83 ARG A O 1
ATOM 613 N N . SER A 1 84 ? 8.484 -17.422 -18.594 1 96.56 84 SER A N 1
ATOM 614 C CA . SER A 1 84 ? 7.375 -17.922 -19.406 1 96.56 84 SER A CA 1
ATOM 615 C C . SER A 1 84 ? 6.258 -18.484 -18.531 1 96.56 84 SER A C 1
ATOM 617 O O . SER A 1 84 ? 5.613 -19.469 -18.906 1 96.56 84 SER A O 1
ATOM 619 N N . GLU A 1 85 ? 6.133 -17.906 -17.406 1 96.25 85 GLU A N 1
ATOM 620 C CA . GLU A 1 85 ? 5.027 -18.297 -16.531 1 96.25 85 GLU A CA 1
ATOM 621 C C . GLU A 1 85 ? 3.822 -17.375 -16.734 1 96.25 85 GLU A C 1
ATOM 623 O O . GLU A 1 85 ? 3.975 -16.172 -16.922 1 96.25 85 GLU A O 1
ATOM 628 N N . LYS A 1 86 ? 2.695 -18 -16.719 1 92.88 86 LYS A N 1
ATOM 629 C CA . LYS A 1 86 ? 1.484 -17.234 -17.016 1 92.88 86 LYS A CA 1
ATOM 630 C C . LYS A 1 86 ? 0.822 -16.75 -15.742 1 92.88 86 LYS A C 1
ATOM 632 O O . LYS A 1 86 ? -0.023 -15.844 -15.781 1 92.88 86 LYS A O 1
ATOM 637 N N . SER A 1 87 ? 1.229 -17.312 -14.68 1 96.31 87 SER A N 1
ATOM 638 C CA . SER A 1 87 ? 0.639 -16.938 -13.398 1 96.31 87 SER A CA 1
ATOM 639 C C . SER A 1 87 ? 1.659 -16.234 -12.5 1 96.31 87 SER A C 1
ATOM 641 O O . SER A 1 87 ? 2.836 -16.609 -12.484 1 96.31 87 SER A O 1
ATOM 643 N N . LEU A 1 88 ? 1.15 -15.242 -11.797 1 97.5 88 LEU A N 1
ATOM 644 C CA . LEU A 1 88 ? 1.947 -14.594 -10.758 1 97.5 88 LEU A CA 1
ATOM 645 C C . LEU A 1 88 ? 1.893 -15.383 -9.461 1 97.5 88 LEU A C 1
ATOM 647 O O . LEU A 1 88 ? 0.815 -15.797 -9.023 1 97.5 88 LEU A O 1
ATOM 651 N N . ASN A 1 89 ? 3.053 -15.625 -8.945 1 97.31 89 ASN A N 1
ATOM 652 C CA . ASN A 1 89 ? 3.166 -16.328 -7.676 1 97.31 89 ASN A CA 1
ATOM 653 C C . ASN A 1 89 ? 3.848 -15.469 -6.617 1 97.31 89 ASN A C 1
ATOM 655 O O . ASN A 1 89 ? 4.434 -14.438 -6.938 1 97.31 89 ASN A O 1
ATOM 659 N N . ALA A 1 90 ? 3.752 -15.945 -5.359 1 97.12 90 ALA A N 1
ATOM 660 C CA . ALA A 1 90 ? 4.348 -15.195 -4.258 1 97.12 90 ALA A CA 1
ATOM 661 C C . ALA A 1 90 ? 5.855 -15.055 -4.441 1 97.12 90 ALA A C 1
ATOM 663 O O . ALA A 1 90 ? 6.445 -14.047 -4.039 1 97.12 90 ALA A O 1
ATOM 664 N N . ARG A 1 91 ? 6.445 -16.062 -5.078 1 95.88 91 ARG A N 1
ATOM 665 C CA . ARG A 1 91 ? 7.883 -15.984 -5.305 1 95.88 91 ARG A CA 1
ATOM 666 C C . ARG A 1 91 ? 8.227 -14.82 -6.223 1 95.88 91 ARG A C 1
ATOM 668 O O . ARG A 1 91 ? 9.281 -14.188 -6.066 1 95.88 91 ARG A O 1
ATOM 675 N N . HIS A 1 92 ? 7.406 -14.547 -7.207 1 97.88 92 HIS A N 1
ATOM 676 C CA . HIS A 1 92 ? 7.617 -13.406 -8.086 1 97.88 92 HIS A CA 1
ATOM 677 C C . HIS A 1 92 ? 7.539 -12.094 -7.316 1 97.88 92 HIS A C 1
ATOM 679 O O . HIS A 1 92 ? 8.312 -11.164 -7.578 1 97.88 92 HIS A O 1
ATOM 685 N N . VAL A 1 93 ? 6.594 -12.016 -6.332 1 97.62 93 VAL A N 1
ATOM 686 C CA . VAL A 1 93 ? 6.434 -10.812 -5.516 1 97.62 93 VAL A CA 1
ATOM 687 C C . VAL A 1 93 ? 7.664 -10.625 -4.629 1 97.62 93 VAL A C 1
ATOM 689 O O . VAL A 1 93 ? 8.172 -9.516 -4.488 1 97.62 93 VAL A O 1
ATOM 692 N N . LEU A 1 94 ? 8.156 -11.695 -4.094 1 96.69 94 LEU A N 1
ATOM 693 C CA . LEU A 1 94 ? 9.344 -11.648 -3.254 1 96.69 94 LEU A CA 1
ATOM 694 C C . LEU A 1 94 ? 10.555 -11.164 -4.047 1 96.69 94 LEU A C 1
ATOM 696 O O . LEU A 1 94 ? 11.312 -10.312 -3.572 1 96.69 94 LEU A O 1
ATOM 700 N N . GLU A 1 95 ? 10.664 -11.68 -5.188 1 96.12 95 GLU A N 1
ATOM 701 C CA . GLU A 1 95 ? 11.766 -11.258 -6.047 1 96.12 95 GLU A CA 1
ATOM 702 C C . GLU A 1 95 ? 11.602 -9.805 -6.48 1 96.12 95 GLU A C 1
ATOM 704 O O . GLU A 1 95 ? 12.586 -9.078 -6.609 1 96.12 95 GLU A O 1
ATOM 709 N N . ALA A 1 96 ? 10.398 -9.422 -6.715 1 96.31 96 ALA A N 1
ATOM 710 C CA . ALA A 1 96 ? 10.109 -8.039 -7.078 1 96.31 96 ALA A CA 1
ATOM 711 C C . ALA A 1 96 ? 10.539 -7.078 -5.969 1 96.31 96 ALA A C 1
ATOM 713 O O . ALA A 1 96 ? 11.031 -5.98 -6.246 1 96.31 96 ALA A O 1
ATOM 714 N N . CYS A 1 97 ? 10.359 -7.441 -4.715 1 94.94 97 CYS A N 1
ATOM 715 C CA . CYS A 1 97 ? 10.766 -6.617 -3.582 1 94.94 97 CYS A CA 1
ATOM 716 C C . CYS A 1 97 ? 12.266 -6.32 -3.635 1 94.94 97 CYS A C 1
ATOM 718 O O . CYS A 1 97 ? 12.695 -5.223 -3.271 1 94.94 97 CYS A O 1
ATOM 720 N N . LYS A 1 98 ? 12.984 -7.281 -4.082 1 92.12 98 LYS A N 1
ATOM 721 C CA . LYS A 1 98 ? 14.422 -7.09 -4.227 1 92.12 98 LYS A CA 1
ATOM 722 C C . LYS A 1 98 ? 14.742 -6.117 -5.363 1 92.12 98 LYS A C 1
ATOM 724 O O . LYS A 1 98 ? 15.633 -5.281 -5.242 1 92.12 98 LYS A O 1
ATOM 729 N N . GLU A 1 99 ? 14.008 -6.215 -6.395 1 93.06 99 GLU A N 1
ATOM 730 C CA . GLU A 1 99 ? 14.258 -5.43 -7.598 1 93.06 99 GLU A CA 1
ATOM 731 C C . GLU A 1 99 ? 13.852 -3.973 -7.398 1 93.06 99 GLU A C 1
ATOM 733 O O . GLU A 1 99 ? 14.273 -3.092 -8.148 1 93.06 99 GLU A O 1
ATOM 738 N N . LEU A 1 100 ? 13.039 -3.715 -6.449 1 89.75 100 LEU A N 1
ATOM 739 C CA . LEU A 1 100 ? 12.641 -2.346 -6.145 1 89.75 100 LEU A CA 1
ATOM 740 C C . LEU A 1 100 ? 13.852 -1.488 -5.793 1 89.75 100 LEU A C 1
ATOM 742 O O . LEU A 1 100 ? 13.82 -0.267 -5.961 1 89.75 100 LEU A O 1
ATOM 746 N N . GLN A 1 101 ? 14.82 -2.104 -5.266 1 90.19 101 GLN A N 1
ATOM 747 C CA . GLN A 1 101 ? 16.031 -1.424 -4.824 1 90.19 101 GLN A CA 1
ATOM 748 C C . GLN A 1 101 ? 15.711 -0.319 -3.822 1 90.19 101 GLN A C 1
ATOM 750 O O . GLN A 1 101 ? 16.172 0.816 -3.975 1 90.19 101 GLN A O 1
ATOM 755 N N . TRP A 1 102 ? 14.852 -0.631 -2.875 1 89.44 102 TRP A N 1
ATOM 756 C CA . TRP A 1 102 ? 14.555 0.178 -1.699 1 89.44 102 TRP A CA 1
ATOM 757 C C . TRP A 1 102 ? 15.602 -0.036 -0.61 1 89.44 102 TRP A C 1
ATOM 759 O O . TRP A 1 102 ? 16.125 -1.142 -0.454 1 89.44 102 TRP A O 1
ATOM 769 N N . ALA A 1 103 ? 15.945 1.1 0.023 1 86.56 103 ALA A N 1
ATOM 770 C CA . ALA A 1 103 ? 16.984 1.024 1.052 1 86.56 103 ALA A CA 1
ATOM 771 C C . ALA A 1 103 ? 16.672 -0.079 2.061 1 86.56 103 ALA A C 1
ATOM 773 O O . ALA A 1 103 ? 17.562 -0.814 2.479 1 86.56 103 ALA A O 1
ATOM 774 N N . ASP A 1 104 ? 15.43 -0.287 2.354 1 84.81 104 ASP A N 1
ATOM 775 C CA . ASP A 1 104 ? 14.992 -1.278 3.334 1 84.81 104 ASP A CA 1
ATOM 776 C C . ASP A 1 104 ? 14.336 -2.477 2.652 1 84.81 104 ASP A C 1
ATOM 778 O O . ASP A 1 104 ? 13.492 -3.148 3.244 1 84.81 104 ASP A O 1
ATOM 782 N N . GLY A 1 105 ? 14.742 -2.719 1.438 1 86.75 105 GLY A N 1
ATOM 783 C CA . GLY A 1 105 ? 14.18 -3.805 0.651 1 86.75 105 GLY A CA 1
ATOM 784 C C . GLY A 1 105 ? 14.406 -5.168 1.277 1 86.75 105 GLY A C 1
ATOM 785 O O . GLY A 1 105 ? 13.523 -6.031 1.228 1 86.75 105 GLY A O 1
ATOM 786 N N . ASP A 1 106 ? 15.547 -5.344 1.911 1 90.12 106 ASP A N 1
ATOM 787 C CA . ASP A 1 106 ? 15.852 -6.609 2.57 1 90.12 106 ASP A CA 1
ATOM 788 C C . ASP A 1 106 ? 14.922 -6.848 3.756 1 90.12 106 ASP A C 1
ATOM 790 O O . ASP A 1 106 ? 14.461 -7.973 3.971 1 90.12 106 ASP A O 1
ATOM 794 N N . GLU A 1 107 ? 14.727 -5.789 4.488 1 90.12 107 GLU A N 1
ATOM 795 C CA . GLU A 1 107 ? 13.82 -5.902 5.625 1 90.12 107 GLU A CA 1
ATOM 796 C C . GLU A 1 107 ? 12.398 -6.195 5.168 1 90.12 107 GLU A C 1
ATOM 798 O O . GLU A 1 107 ? 11.695 -6.996 5.789 1 90.12 107 GLU A O 1
ATOM 803 N N . LEU A 1 108 ? 11.992 -5.539 4.117 1 92.12 108 LEU A N 1
ATOM 804 C CA . LEU A 1 108 ? 10.68 -5.805 3.529 1 92.12 108 LEU A CA 1
ATOM 805 C C . LEU A 1 108 ? 10.555 -7.27 3.123 1 92.12 108 LEU A C 1
ATOM 807 O O . LEU A 1 108 ? 9.562 -7.93 3.447 1 92.12 108 LEU A O 1
ATOM 811 N N . GLN A 1 109 ? 11.555 -7.793 2.486 1 94.25 109 GLN A N 1
ATOM 812 C CA . GLN A 1 109 ? 11.539 -9.18 2.025 1 94.25 109 GLN A CA 1
ATOM 813 C C . GLN A 1 109 ? 11.477 -10.148 3.201 1 94.25 109 GLN A C 1
ATOM 815 O O . GLN A 1 109 ? 10.742 -11.141 3.154 1 94.25 109 GLN A O 1
ATOM 820 N N . LYS A 1 110 ? 12.273 -9.891 4.172 1 93.62 110 LYS A N 1
ATOM 821 C CA . LYS A 1 110 ? 12.297 -10.75 5.355 1 93.62 110 LYS A CA 1
ATOM 822 C C . LYS A 1 110 ? 10.922 -10.797 6.02 1 93.62 110 LYS A C 1
ATOM 824 O O . LYS A 1 110 ? 10.43 -11.875 6.355 1 93.62 110 LYS A O 1
ATOM 829 N N . THR A 1 111 ? 10.367 -9.633 6.188 1 92.38 111 THR A N 1
ATOM 830 C CA . THR A 1 111 ? 9.039 -9.547 6.797 1 92.38 111 THR A CA 1
ATOM 831 C C . THR A 1 111 ? 8.008 -10.281 5.953 1 92.38 111 THR A C 1
ATOM 833 O O . THR A 1 111 ? 7.168 -11.016 6.488 1 92.38 111 THR A O 1
ATOM 836 N N . LEU A 1 112 ? 8.086 -10.109 4.703 1 94.31 112 LEU A N 1
ATOM 837 C CA . LEU A 1 112 ? 7.148 -10.75 3.793 1 94.31 112 LEU A CA 1
ATOM 838 C C . LEU A 1 112 ? 7.285 -12.273 3.857 1 94.31 112 LEU A C 1
ATOM 840 O O . LEU A 1 112 ? 6.281 -12.992 3.855 1 94.31 112 LEU A O 1
ATOM 844 N N . LYS A 1 113 ? 8.492 -12.75 3.941 1 95.31 113 LYS A N 1
ATOM 845 C CA . LYS A 1 113 ? 8.727 -14.195 4.02 1 95.31 113 LYS A CA 1
ATOM 846 C C . LYS A 1 113 ? 8.094 -14.789 5.273 1 95.31 113 LYS A C 1
ATOM 848 O O . LYS A 1 113 ? 7.469 -15.844 5.219 1 95.31 113 LYS A O 1
ATOM 853 N N . VAL A 1 114 ? 8.289 -14.109 6.328 1 94.5 114 VAL A N 1
ATOM 854 C CA . VAL A 1 114 ? 7.734 -14.578 7.598 1 94.5 114 VAL A CA 1
ATOM 855 C C . VAL A 1 114 ? 6.211 -14.625 7.516 1 94.5 114 VAL A C 1
ATOM 857 O O . VAL A 1 114 ? 5.594 -15.609 7.926 1 94.5 114 VAL A O 1
ATOM 860 N N . GLU A 1 115 ? 5.645 -13.555 6.957 1 90.12 115 GLU A N 1
ATOM 861 C CA . GLU A 1 115 ? 4.191 -13.469 6.848 1 90.12 115 GLU A CA 1
ATOM 862 C C . GLU A 1 115 ? 3.645 -14.539 5.898 1 90.12 115 GLU A C 1
ATOM 864 O O . GLU A 1 115 ? 2.584 -15.109 6.148 1 90.12 115 GLU A O 1
ATOM 869 N N . LEU A 1 116 ? 4.312 -14.789 4.832 1 93.06 116 LEU A N 1
ATOM 870 C CA . LEU A 1 116 ? 3.879 -15.789 3.857 1 93.06 116 LEU A CA 1
ATOM 871 C C . LEU A 1 116 ? 3.969 -17.188 4.441 1 93.06 116 LEU A C 1
ATOM 873 O O . LEU A 1 116 ? 3.094 -18.031 4.199 1 93.06 116 LEU A O 1
ATOM 877 N N . GLU A 1 117 ? 5.02 -17.422 5.18 1 94.12 117 GLU A N 1
ATOM 878 C CA . GLU A 1 117 ? 5.156 -18.719 5.832 1 94.12 117 GLU A CA 1
ATOM 879 C C . GLU A 1 117 ? 4.012 -18.969 6.812 1 94.12 117 GLU A C 1
ATOM 881 O O . GLU A 1 117 ? 3.473 -20.078 6.875 1 94.12 117 GLU A O 1
ATOM 886 N N . ALA A 1 118 ? 3.697 -17.969 7.555 1 91.12 118 ALA A N 1
ATOM 887 C CA . ALA A 1 118 ? 2.578 -18.062 8.484 1 91.12 118 ALA A CA 1
ATOM 888 C C . ALA A 1 118 ? 1.273 -18.359 7.75 1 91.12 118 ALA A C 1
ATOM 890 O O . ALA A 1 118 ? 0.47 -19.172 8.195 1 91.12 118 ALA A O 1
ATOM 891 N N . PHE A 1 119 ? 1.095 -17.734 6.668 1 88 119 PHE A N 1
ATOM 892 C CA . PHE A 1 119 ? -0.101 -17.938 5.855 1 88 119 PHE A CA 1
ATOM 893 C C . PHE A 1 119 ? -0.16 -19.359 5.316 1 88 119 PHE A C 1
ATOM 895 O O . PHE A 1 119 ? -1.219 -19.984 5.328 1 88 119 PHE A O 1
ATOM 902 N N . ARG A 1 120 ? 0.921 -19.859 4.898 1 91.75 120 ARG A N 1
ATOM 903 C CA . ARG A 1 120 ? 0.978 -21.203 4.34 1 91.75 120 ARG A CA 1
ATOM 904 C C . ARG A 1 120 ? 0.687 -22.25 5.41 1 91.75 120 ARG A C 1
ATOM 906 O O . ARG A 1 120 ? 0.007 -23.25 5.148 1 91.75 120 ARG A O 1
ATOM 913 N N . LYS A 1 121 ? 1.159 -22 6.562 1 91.44 121 LYS A N 1
ATOM 914 C CA . LYS A 1 121 ? 0.902 -22.906 7.676 1 91.44 121 LYS A CA 1
ATOM 915 C C . LYS A 1 121 ? -0.583 -22.938 8.031 1 91.44 121 LYS A C 1
ATOM 917 O O . LYS A 1 121 ? -1.15 -24 8.25 1 91.44 121 LYS A O 1
ATOM 922 N N . LEU A 1 122 ? -1.183 -21.828 8 1 87.5 122 LEU A N 1
ATOM 923 C CA . LEU A 1 122 ? -2.604 -21.719 8.32 1 87.5 122 LEU A CA 1
ATOM 924 C C . LEU A 1 122 ? -3.447 -22.391 7.246 1 87.5 122 LEU A C 1
ATOM 926 O O . LEU A 1 122 ? -4.43 -23.078 7.555 1 87.5 122 LEU A O 1
ATOM 930 N N . ASN A 1 123 ? -3.096 -22.172 6.016 1 86.62 123 ASN A N 1
ATOM 931 C CA . ASN A 1 123 ? -3.836 -22.766 4.902 1 86.62 123 ASN A CA 1
ATOM 932 C C . ASN A 1 123 ? -3.68 -24.281 4.863 1 86.62 123 ASN A C 1
ATOM 934 O O . ASN A 1 123 ? -4.613 -25 4.492 1 86.62 123 ASN A O 1
ATOM 938 N N . ALA A 1 124 ? -2.512 -24.75 5.145 1 89 124 ALA A N 1
ATOM 939 C CA . ALA A 1 124 ? -2.281 -26.188 5.199 1 89 124 ALA A CA 1
ATOM 940 C C . ALA A 1 124 ? -3.133 -26.844 6.285 1 89 124 ALA A C 1
ATOM 942 O O . ALA A 1 124 ? -3.686 -27.922 6.086 1 89 124 ALA A O 1
ATOM 943 N N . ALA A 1 125 ? -3.246 -26.203 7.344 1 87.88 125 ALA A N 1
ATOM 944 C CA . ALA A 1 125 ? -4.051 -26.719 8.453 1 87.88 125 ALA A CA 1
ATOM 945 C C . ALA A 1 125 ? -5.527 -26.797 8.07 1 87.88 125 ALA A C 1
ATOM 947 O O . ALA A 1 125 ? -6.223 -27.75 8.438 1 87.88 125 ALA A O 1
ATOM 948 N N . LYS A 1 126 ? -6.004 -25.875 7.355 1 85.44 126 LYS A N 1
ATOM 949 C CA . LYS A 1 126 ? -7.398 -25.844 6.922 1 85.44 126 LYS A CA 1
ATOM 950 C C . LYS A 1 126 ? -7.691 -26.953 5.922 1 85.44 126 LYS A C 1
ATOM 952 O O . LYS A 1 126 ? -8.773 -27.547 5.938 1 85.44 126 LYS A O 1
ATOM 957 N N . LYS A 1 127 ? -6.77 -27.234 5.09 1 84.62 127 LYS A N 1
ATOM 958 C CA . LYS A 1 127 ? -6.934 -28.297 4.098 1 84.62 127 LYS A CA 1
ATOM 959 C C . LYS A 1 127 ? -6.977 -29.656 4.766 1 84.62 127 LYS A C 1
ATOM 961 O O . LYS A 1 127 ? -7.758 -30.531 4.367 1 84.62 127 LYS A O 1
ATOM 966 N N . VAL A 1 128 ? -6.184 -29.812 5.777 1 85.81 128 VAL A N 1
ATOM 967 C CA . VAL A 1 128 ? -6.145 -31.078 6.504 1 85.81 128 VAL A CA 1
ATOM 968 C C . VAL A 1 128 ? -7.438 -31.25 7.297 1 85.81 128 VAL A C 1
ATOM 970 O O . VAL A 1 128 ? -7.984 -32.344 7.367 1 85.81 128 VAL A O 1
ATOM 973 N N . GLN A 1 129 ? -7.93 -30.172 7.883 1 81.62 129 GLN A N 1
ATOM 974 C CA . GLN A 1 129 ? -9.172 -30.219 8.648 1 81.62 129 GLN A CA 1
ATOM 975 C C . GLN A 1 129 ? -10.359 -30.547 7.754 1 81.62 129 GLN A C 1
ATOM 977 O O . GLN A 1 129 ? -11.242 -31.312 8.133 1 81.62 129 GLN A O 1
ATOM 982 N N . LYS A 1 130 ? -10.398 -30 6.59 1 79.75 130 LYS A N 1
ATOM 983 C CA . LYS A 1 130 ? -11.5 -30.25 5.66 1 79.75 130 LYS A CA 1
ATOM 984 C C . LYS A 1 130 ? -11.469 -31.688 5.152 1 79.75 130 LYS A C 1
ATOM 986 O O . LYS A 1 130 ? -12.516 -32.281 4.879 1 79.75 130 LYS A O 1
ATOM 991 N N . SER A 1 131 ? -10.273 -32.125 4.973 1 80.81 131 SER A N 1
ATOM 992 C CA . SER A 1 131 ? -10.133 -33.5 4.477 1 80.81 131 SER A CA 1
ATOM 993 C C . SER A 1 131 ? -10.445 -34.5 5.566 1 80.81 131 SER A C 1
ATOM 995 O O . SER A 1 131 ? -10.82 -35.656 5.27 1 80.81 131 SER A O 1
ATOM 997 N N . ASN A 1 132 ? -10.297 -34.125 6.848 1 76.75 132 ASN A N 1
ATOM 998 C CA . ASN A 1 132 ? -10.539 -35.031 7.965 1 76.75 132 ASN A CA 1
ATOM 999 C C . ASN A 1 132 ? -11.969 -34.906 8.484 1 76.75 132 ASN A C 1
ATOM 1001 O O . ASN A 1 132 ? -12.336 -35.562 9.461 1 76.75 132 ASN A O 1
ATOM 1005 N N . LYS A 1 133 ? -12.734 -33.844 8.055 1 67.69 133 LYS A N 1
ATOM 1006 C CA . LYS A 1 133 ? -14.125 -33.781 8.508 1 67.69 133 LYS A CA 1
ATOM 1007 C C . LYS A 1 133 ? -14.938 -34.938 7.996 1 67.69 133 LYS A C 1
ATOM 1009 O O . LYS A 1 133 ? -14.969 -35.219 6.797 1 67.69 133 LYS A O 1
ATOM 1014 N N . PRO A 1 134 ? -15.328 -35.844 8.828 1 61.12 134 PRO A N 1
ATOM 1015 C CA . PRO A 1 134 ? -16.125 -37.031 8.461 1 61.12 134 PRO A CA 1
ATOM 1016 C C . PRO A 1 134 ? -17.359 -36.656 7.633 1 61.12 134 PRO A C 1
ATOM 1018 O O . PRO A 1 134 ? -17.891 -35.562 7.766 1 61.12 134 PRO A O 1
ATOM 1021 N N . ASP A 1 135 ? -17.516 -37.094 6.477 1 52.75 135 ASP A N 1
ATOM 1022 C CA . ASP A 1 135 ? -18.797 -37.031 5.762 1 52.75 135 ASP A CA 1
ATOM 1023 C C . ASP A 1 135 ? -19.969 -37.188 6.723 1 52.75 135 ASP A C 1
ATOM 1025 O O . ASP A 1 135 ? -20.062 -38.188 7.449 1 52.75 135 ASP A O 1
ATOM 1029 N N . ALA A 1 136 ? -20.578 -36.219 7.375 1 51.78 136 ALA A N 1
ATOM 1030 C CA . ALA A 1 136 ? -21.875 -36.469 7.996 1 51.78 136 ALA A CA 1
ATOM 1031 C C . ALA A 1 136 ? -22.703 -37.469 7.203 1 51.78 136 ALA A C 1
ATOM 1033 O O . ALA A 1 136 ? -22.938 -37.281 6.008 1 51.78 136 ALA A O 1
ATOM 1034 N N . GLU A 1 137 ? -22.5 -38.719 7.336 1 42.41 137 GLU A N 1
ATOM 1035 C CA . GLU A 1 137 ? -23.344 -39.812 6.887 1 42.41 137 GLU A CA 1
ATOM 1036 C C . GLU A 1 137 ? -24.812 -39.469 7.016 1 42.41 137 GLU A C 1
ATOM 1038 O O . GLU A 1 137 ? -25.266 -39.031 8.078 1 42.41 137 GLU A O 1
ATOM 1043 N N .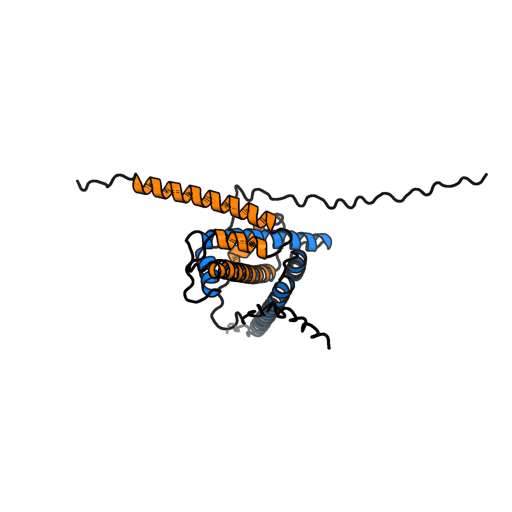 THR A 1 138 ? -25.438 -38.938 5.984 1 49.28 138 THR A N 1
ATOM 1044 C CA . THR A 1 138 ? -26.891 -39.094 5.832 1 49.28 138 THR A CA 1
ATOM 1045 C C . THR A 1 138 ? -27.359 -40.406 6.48 1 49.28 138 THR A C 1
ATOM 1047 O O . THR A 1 138 ? -27.078 -41.5 5.98 1 49.28 138 THR A O 1
ATOM 1050 N N . THR A 1 139 ? -27.297 -40.5 7.863 1 37.06 139 THR A N 1
ATOM 1051 C CA . THR A 1 139 ? -28.391 -41.344 8.32 1 37.06 139 THR A CA 1
ATOM 1052 C C . THR A 1 139 ? -29.734 -40.625 8.219 1 37.06 139 THR A C 1
ATOM 1054 O O . THR A 1 139 ? -29.828 -39.438 8.555 1 37.06 139 THR A O 1
ATOM 1057 N N . MET B 1 1 ? 62.375 24.781 26.891 1 29.75 1 MET B N 1
ATOM 1058 C CA . MET B 1 1 ? 61.625 23.531 27.078 1 29.75 1 MET B CA 1
ATOM 1059 C C . MET B 1 1 ? 60.219 23.625 26.453 1 29.75 1 MET B C 1
ATOM 1061 O O . MET B 1 1 ? 59.406 24.422 26.906 1 29.75 1 MET B O 1
ATOM 1065 N N . PRO B 1 2 ? 60.094 23.469 25.109 1 34.5 2 PRO B N 1
ATOM 1066 C CA . PRO B 1 2 ? 58.969 23.891 24.25 1 34.5 2 PRO B CA 1
ATOM 1067 C C . PRO B 1 2 ? 57.688 23.141 24.578 1 34.5 2 PRO B C 1
ATOM 1069 O O . PRO B 1 2 ? 57.719 21.953 24.875 1 34.5 2 PRO B O 1
ATOM 1072 N N . LYS B 1 3 ? 56.719 23.844 25.156 1 30.38 3 LYS B N 1
ATOM 1073 C CA . LYS B 1 3 ? 55.375 23.484 25.609 1 30.38 3 LYS B CA 1
ATOM 1074 C C . LYS B 1 3 ? 54.562 22.844 24.469 1 30.38 3 LYS B C 1
ATOM 1076 O O . LYS B 1 3 ? 54.344 23.469 23.438 1 30.38 3 LYS B O 1
ATOM 1081 N N . VAL B 1 4 ? 54.875 21.609 24.156 1 32 4 VAL B N 1
ATOM 1082 C CA . VAL B 1 4 ? 54.188 20.938 23.062 1 32 4 VAL B CA 1
ATOM 1083 C C . VAL B 1 4 ? 52.688 21.094 23.219 1 32 4 VAL B C 1
ATOM 1085 O O . VAL B 1 4 ? 52.156 20.969 24.328 1 32 4 VAL B O 1
ATOM 1088 N N . LYS B 1 5 ? 52.094 22.016 22.5 1 30.58 5 LYS B N 1
ATOM 1089 C CA . LYS B 1 5 ? 50.656 22.297 22.359 1 30.58 5 LYS B CA 1
ATOM 1090 C C . LYS B 1 5 ? 49.875 21 22.172 1 30.58 5 LYS B C 1
ATOM 1092 O O . LYS B 1 5 ? 50.219 20.172 21.344 1 30.58 5 LYS B O 1
ATOM 1097 N N . LYS B 1 6 ? 49.281 20.516 23.266 1 30.95 6 LYS B N 1
ATOM 1098 C CA . LYS B 1 6 ? 48.406 19.359 23.312 1 30.95 6 LYS B CA 1
ATOM 1099 C C . LYS B 1 6 ? 47.344 19.438 22.219 1 30.95 6 LYS B C 1
ATOM 1101 O O . LYS B 1 6 ? 46.594 20.422 22.141 1 30.95 6 LYS B O 1
ATOM 1106 N N . ILE B 1 7 ? 47.594 18.875 21.047 1 30.75 7 ILE B N 1
ATOM 1107 C CA . ILE B 1 7 ? 46.656 18.719 19.938 1 30.75 7 ILE B CA 1
ATOM 1108 C C . ILE B 1 7 ? 45.281 18.297 20.469 1 30.75 7 ILE B C 1
ATOM 1110 O O . ILE B 1 7 ? 45.156 17.266 21.125 1 30.75 7 ILE B O 1
ATOM 1114 N N . VAL B 1 8 ? 44.469 19.234 20.938 1 29.45 8 VAL B N 1
ATOM 1115 C CA . VAL B 1 8 ? 43.094 19.031 21.359 1 29.45 8 VAL B CA 1
ATOM 1116 C C . VAL B 1 8 ? 42.375 18.172 20.312 1 29.45 8 VAL B C 1
ATOM 1118 O O . VAL B 1 8 ? 42.344 18.531 19.125 1 29.45 8 VAL B O 1
ATOM 1121 N N . GLN B 1 9 ? 42.594 16.938 20.344 1 30.23 9 GLN B N 1
ATOM 1122 C CA . GLN B 1 9 ? 41.906 15.992 19.469 1 30.23 9 GLN B CA 1
ATOM 1123 C C . GLN B 1 9 ? 40.438 16.328 19.359 1 30.23 9 GLN B C 1
ATOM 1125 O O . GLN B 1 9 ? 39.812 16.688 20.359 1 30.23 9 GLN B O 1
ATOM 1130 N N . PRO B 1 10 ? 40.062 16.953 18.219 1 31.78 10 PRO B N 1
ATOM 1131 C CA . PRO B 1 10 ? 38.656 17.266 17.969 1 31.78 10 PRO B CA 1
ATOM 1132 C C . PRO B 1 10 ? 37.719 16.188 18.484 1 31.78 10 PRO B C 1
ATOM 1134 O O . PRO B 1 10 ? 38.094 15.023 18.594 1 31.78 10 PRO B O 1
ATOM 1137 N N . PRO B 1 11 ? 36.781 16.594 19.328 1 28.88 11 PRO B N 1
ATOM 1138 C CA . PRO B 1 11 ? 35.75 15.68 19.859 1 28.88 11 PRO B CA 1
ATOM 1139 C C . PRO B 1 11 ? 35.188 14.742 18.797 1 28.88 11 PRO B C 1
ATOM 1141 O O . PRO B 1 11 ? 35.094 15.117 17.625 1 28.88 11 PRO B O 1
ATOM 1144 N N . ASP B 1 12 ? 35.5 13.469 18.828 1 31.41 12 ASP B N 1
ATOM 1145 C CA . ASP B 1 12 ? 34.938 12.32 18.125 1 31.41 12 ASP B CA 1
ATOM 1146 C C . ASP B 1 12 ? 33.438 12.422 18.031 1 31.41 12 ASP B C 1
ATOM 1148 O O . ASP B 1 12 ? 32.719 12.414 19.047 1 31.41 12 ASP B O 1
ATOM 1152 N N . VAL B 1 13 ? 32.875 13.359 17.234 1 27.94 13 VAL B N 1
ATOM 1153 C CA . VAL B 1 13 ? 31.453 13.352 16.875 1 27.94 13 VAL B CA 1
ATOM 1154 C C . VAL B 1 13 ? 31 11.922 16.578 1 27.94 13 VAL B C 1
ATOM 1156 O O . VAL B 1 13 ? 31.406 11.328 15.578 1 27.94 13 VAL B O 1
ATOM 1159 N N . GLN B 1 14 ? 30.984 11.062 17.547 1 26.77 14 GLN B N 1
ATOM 1160 C CA . GLN B 1 14 ? 30.266 9.797 17.484 1 26.77 14 GLN B CA 1
ATOM 1161 C C . GLN B 1 14 ? 28.906 9.961 16.828 1 26.77 14 GLN B C 1
ATOM 1163 O O . GLN B 1 14 ? 28.016 10.594 17.391 1 26.77 14 GLN B O 1
ATOM 1168 N N . GLN B 1 15 ? 28.844 10.43 15.555 1 26.48 15 GLN B N 1
ATOM 1169 C CA . GLN B 1 15 ? 27.625 10.312 14.758 1 26.48 15 GLN B CA 1
ATOM 1170 C C . GLN B 1 15 ? 26.891 9 15.055 1 26.48 15 GLN B C 1
ATOM 1172 O O . GLN B 1 15 ? 27.438 7.918 14.836 1 26.48 15 GLN B O 1
ATOM 1177 N N . SER B 1 16 ? 26.219 8.883 16.234 1 29.19 16 SER B N 1
ATOM 1178 C CA . SER B 1 16 ? 25.219 7.898 16.625 1 29.19 16 SER B CA 1
ATOM 1179 C C . SER B 1 16 ? 24.281 7.57 15.477 1 29.19 16 SER B C 1
ATOM 1181 O O . SER B 1 16 ? 23.422 8.383 15.109 1 29.19 16 SER B O 1
ATOM 1183 N N . LEU B 1 17 ? 24.75 7.172 14.328 1 28.61 17 LEU B N 1
ATOM 1184 C CA . LEU B 1 17 ? 24.016 6.383 13.352 1 28.61 17 LEU B CA 1
ATOM 1185 C C . LEU B 1 17 ? 23.016 5.453 14.039 1 28.61 17 LEU B C 1
ATOM 1187 O O . LEU B 1 17 ? 23.406 4.406 14.562 1 28.61 17 LEU B O 1
ATOM 1191 N N . GLY B 1 18 ? 22.281 5.859 15.109 1 26.97 18 GLY B N 1
ATOM 1192 C CA . GLY B 1 18 ? 21.234 5.207 15.883 1 26.97 18 GLY B CA 1
ATOM 1193 C C . GLY B 1 18 ? 20.406 4.25 15.055 1 26.97 18 GLY B C 1
ATOM 1194 O O . GLY B 1 18 ? 20.281 4.418 13.836 1 26.97 18 GLY B O 1
ATOM 1195 N N . GLY B 1 19 ? 20.125 2.916 15.523 1 27.89 19 GLY B N 1
ATOM 1196 C CA . GLY B 1 19 ? 19.422 1.651 15.383 1 27.89 19 GLY B CA 1
ATOM 1197 C C . GLY B 1 19 ? 17.953 1.82 15.062 1 27.89 19 GLY B C 1
ATOM 1198 O O . GLY B 1 19 ? 17.156 2.152 15.938 1 27.89 19 GLY B O 1
ATOM 1199 N N . HIS B 1 20 ? 17.562 2.482 14.086 1 29.97 20 HIS B N 1
ATOM 1200 C CA . HIS B 1 20 ? 16.188 2.338 13.625 1 29.97 20 HIS B CA 1
ATOM 1201 C C . HIS B 1 20 ? 15.75 0.875 13.641 1 29.97 20 HIS B C 1
ATOM 1203 O O . HIS B 1 20 ? 15.781 0.205 12.602 1 29.97 20 HIS B O 1
ATOM 1209 N N . GLN B 1 21 ? 16.281 0.02 14.586 1 30.72 21 GLN B N 1
ATOM 1210 C CA . GLN B 1 21 ? 15.859 -1.363 14.766 1 30.72 21 GLN B CA 1
ATOM 1211 C C . GLN B 1 21 ? 14.344 -1.455 14.922 1 30.72 21 GLN B C 1
ATOM 1213 O O . GLN B 1 21 ? 13.82 -2.477 15.367 1 30.72 21 GLN B O 1
ATOM 1218 N N . GLN B 1 22 ? 13.547 -0.444 15.078 1 30.59 22 GLN B N 1
ATOM 1219 C CA . GLN B 1 22 ? 12.211 -0.74 15.578 1 30.59 22 GLN B CA 1
ATOM 1220 C C . GLN B 1 22 ? 11.445 -1.648 14.617 1 30.59 22 GLN B C 1
ATOM 1222 O O . GLN B 1 22 ? 10.758 -1.169 13.711 1 30.59 22 GLN B O 1
ATOM 1227 N N . ALA B 1 23 ? 12.047 -2.531 13.906 1 32.59 23 ALA B N 1
ATOM 1228 C CA . ALA B 1 23 ? 11.117 -3.5 13.328 1 32.59 23 ALA B CA 1
ATOM 1229 C C . ALA B 1 23 ? 10.141 -4.02 14.391 1 32.59 23 ALA B C 1
ATOM 1231 O O . ALA B 1 23 ? 10.477 -4.918 15.164 1 32.59 23 ALA B O 1
ATOM 1232 N N . GLY B 1 24 ? 9.539 -3.246 15.289 1 32.28 24 GLY B N 1
ATOM 1233 C CA . GLY B 1 24 ? 8.516 -3.748 16.188 1 32.28 24 GLY B CA 1
ATOM 1234 C C . GLY B 1 24 ? 7.688 -4.871 15.594 1 32.28 24 GLY B C 1
ATOM 1235 O O . GLY B 1 24 ? 7.496 -4.93 14.375 1 32.28 24 GLY B O 1
ATOM 1236 N N . SER B 1 25 ? 7.699 -6.027 16.172 1 34.44 25 SER B N 1
ATOM 1237 C CA . SER B 1 25 ? 6.727 -7.117 16.141 1 34.44 25 SER B CA 1
ATOM 1238 C C . SER B 1 25 ? 5.328 -6.598 15.836 1 34.44 25 SER B C 1
ATOM 1240 O O . SER B 1 25 ? 4.723 -5.902 16.656 1 34.44 25 SER B O 1
ATOM 1242 N N . PHE B 1 26 ? 5.047 -6.055 14.695 1 38.12 26 PHE B N 1
ATOM 1243 C CA . PHE B 1 26 ? 3.656 -5.891 14.289 1 38.12 26 PHE B CA 1
ATOM 1244 C C . PHE B 1 26 ? 2.801 -7.031 14.828 1 38.12 26 PHE B C 1
ATOM 1246 O O . PHE B 1 26 ? 1.785 -7.391 14.227 1 38.12 26 PHE B O 1
ATOM 1253 N N . VAL B 1 27 ? 3.178 -7.941 15.797 1 35.16 27 VAL B N 1
ATOM 1254 C CA . VAL B 1 27 ? 2.482 -9.086 16.391 1 35.16 27 VAL B CA 1
ATOM 1255 C C . VAL B 1 27 ? 1.053 -8.688 16.75 1 35.16 27 VAL B C 1
ATOM 1257 O O . VAL B 1 27 ? 0.097 -9.359 16.359 1 35.16 27 VAL B O 1
ATOM 1260 N N . GLY B 1 28 ? 0.621 -8.469 18.141 1 38.28 28 GLY B N 1
ATOM 1261 C CA . GLY B 1 28 ? -0.515 -8.836 18.969 1 38.28 28 GLY B CA 1
ATOM 1262 C C . GLY B 1 28 ? -1.775 -8.062 18.641 1 38.28 28 GLY B C 1
ATOM 1263 O O . GLY B 1 28 ? -2.838 -8.312 19.203 1 38.28 28 GLY B O 1
ATOM 1264 N N . ILE B 1 29 ? -1.79 -6.719 18.438 1 43.38 29 ILE B N 1
ATOM 1265 C CA . ILE B 1 29 ? -3.078 -6.062 18.234 1 43.38 29 ILE B CA 1
ATOM 1266 C C . ILE B 1 29 ? -3.66 -6.465 16.891 1 43.38 29 ILE B C 1
ATOM 1268 O O . ILE B 1 29 ? -2.918 -6.727 15.938 1 43.38 29 ILE B O 1
ATOM 1272 N N . GLU B 1 30 ? -4.809 -6.906 16.719 1 53.31 30 GLU B N 1
ATOM 1273 C CA . GLU B 1 30 ? -5.5 -7.215 15.469 1 53.31 30 GLU B CA 1
ATOM 1274 C C . GLU B 1 30 ? -4.965 -6.367 14.32 1 53.31 30 GLU B C 1
ATOM 1276 O O . GLU B 1 30 ? -5.262 -5.176 14.234 1 53.31 30 GLU B O 1
ATOM 1281 N N . ALA B 1 31 ? -3.73 -6.562 13.828 1 67.44 31 ALA B N 1
ATOM 1282 C CA . ALA B 1 31 ? -2.963 -5.777 12.867 1 67.44 31 ALA B CA 1
ATOM 1283 C C . ALA B 1 31 ? -3.844 -5.312 11.711 1 67.44 31 ALA B C 1
ATOM 1285 O O . ALA B 1 31 ? -4.543 -6.121 11.086 1 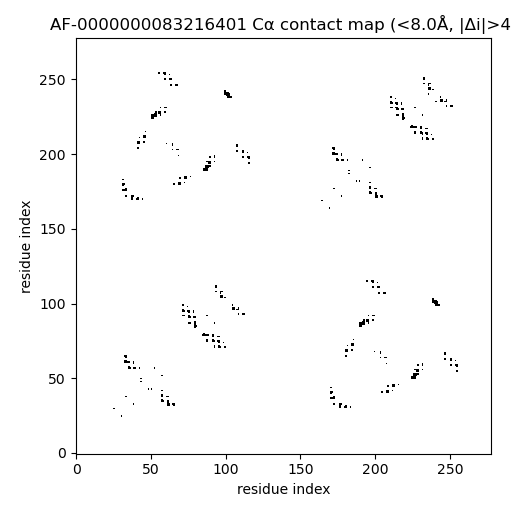67.44 31 ALA B O 1
ATOM 1286 N N . VAL B 1 32 ? -4.117 -4.082 11.68 1 83.56 32 VAL B N 1
ATOM 1287 C CA . VAL B 1 32 ? -4.84 -3.443 10.578 1 83.56 32 VAL B CA 1
ATOM 1288 C C . VAL B 1 32 ? -4.164 -3.785 9.25 1 83.56 32 VAL B C 1
ATOM 1290 O O . VAL B 1 32 ? -2.938 -3.701 9.133 1 83.56 32 VAL B O 1
ATOM 1293 N N . GLU B 1 33 ? -4.895 -4.402 8.445 1 90.31 33 GLU B N 1
ATOM 1294 C CA . GLU B 1 33 ? -4.395 -4.742 7.113 1 90.31 33 GLU B CA 1
ATOM 1295 C C . GLU B 1 33 ? -5.324 -4.223 6.023 1 90.31 33 GLU B C 1
ATOM 1297 O O . GLU B 1 33 ? -6.492 -3.922 6.285 1 90.31 33 GLU B O 1
ATOM 1302 N N . LEU B 1 34 ? -4.754 -4.129 4.875 1 94.12 34 LEU B N 1
ATOM 1303 C CA . LEU B 1 34 ? -5.566 -3.717 3.736 1 94.12 34 LEU B CA 1
ATOM 1304 C C . LEU B 1 34 ? -6.512 -4.836 3.305 1 94.12 34 LEU B C 1
ATOM 1306 O O . LEU B 1 34 ? -6.152 -6.012 3.369 1 94.12 34 LEU B O 1
ATOM 1310 N N . PRO B 1 35 ? -7.715 -4.375 2.863 1 93.62 35 PRO B N 1
ATOM 1311 C CA . PRO B 1 35 ? -8.625 -5.398 2.34 1 93.62 35 PRO B CA 1
ATOM 1312 C C . PRO B 1 35 ? -8.047 -6.141 1.137 1 93.62 35 PRO B C 1
ATOM 1314 O O . PRO B 1 35 ? -7.734 -5.52 0.117 1 93.62 35 PRO B O 1
ATOM 1317 N N . ARG B 1 36 ? -8.086 -7.379 1.28 1 93.81 36 ARG B N 1
ATOM 1318 C CA . ARG B 1 36 ? -7.449 -8.227 0.277 1 93.81 36 ARG B CA 1
ATOM 1319 C C . ARG B 1 36 ? -8.133 -8.078 -1.078 1 93.81 36 ARG B C 1
ATOM 1321 O O . ARG B 1 36 ? -7.473 -8.109 -2.119 1 93.81 36 ARG B O 1
ATOM 1328 N N . ALA B 1 37 ? -9.516 -8 -1.019 1 94.69 37 ALA B N 1
ATOM 1329 C CA . ALA B 1 37 ? -10.281 -7.91 -2.26 1 94.69 37 ALA B CA 1
ATOM 1330 C C . ALA B 1 37 ? -9.906 -6.656 -3.043 1 94.69 37 ALA B C 1
ATOM 1332 O O . ALA B 1 37 ? -9.852 -6.676 -4.273 1 94.69 37 ALA B O 1
ATOM 1333 N N . VAL B 1 38 ? -9.617 -5.559 -2.363 1 94.38 38 VAL B N 1
ATOM 1334 C CA . VAL B 1 38 ? -9.266 -4.305 -3.021 1 94.38 38 VAL B CA 1
ATOM 1335 C C . VAL B 1 38 ? -7.859 -4.402 -3.602 1 94.38 38 VAL B C 1
ATOM 1337 O O . VAL B 1 38 ? -7.609 -3.939 -4.719 1 94.38 38 VAL B O 1
ATOM 1340 N N . VAL B 1 39 ? -6.973 -5.051 -2.846 1 96.69 39 VAL B N 1
ATOM 1341 C CA . VAL B 1 39 ? -5.602 -5.246 -3.301 1 96.69 39 VAL B CA 1
ATOM 1342 C C . VAL B 1 39 ? -5.59 -6.117 -4.555 1 96.69 39 VAL B C 1
ATOM 1344 O O . VAL B 1 39 ? -4.852 -5.84 -5.504 1 96.69 39 VAL B O 1
ATOM 1347 N N . MET B 1 40 ? -6.383 -7.117 -4.574 1 95.5 40 MET B N 1
ATOM 1348 C CA . MET B 1 40 ? -6.5 -7.992 -5.738 1 95.5 40 MET B CA 1
ATOM 1349 C C . MET B 1 40 ? -6.992 -7.215 -6.953 1 95.5 40 MET B C 1
ATOM 1351 O O . MET B 1 40 ? -6.453 -7.363 -8.055 1 95.5 40 MET B O 1
ATOM 1355 N N . LYS B 1 41 ? -7.992 -6.441 -6.703 1 94.75 41 LYS B N 1
ATOM 1356 C CA . LYS B 1 41 ? -8.523 -5.625 -7.789 1 94.75 41 LYS B CA 1
ATOM 1357 C C . LYS B 1 41 ? -7.457 -4.684 -8.344 1 94.75 41 LYS B C 1
ATOM 1359 O O . LYS B 1 41 ? -7.324 -4.535 -9.562 1 94.75 41 LYS B O 1
ATOM 1364 N N . LEU B 1 42 ? -6.742 -4.047 -7.457 1 95.12 42 LEU B N 1
ATOM 1365 C CA . LEU B 1 42 ? -5.656 -3.162 -7.859 1 95.12 42 LEU B CA 1
ATOM 1366 C C . LEU B 1 42 ? -4.617 -3.914 -8.68 1 95.12 42 LEU B C 1
ATOM 1368 O O . LEU B 1 42 ? -4.18 -3.432 -9.727 1 95.12 42 LEU B O 1
ATOM 1372 N N . ALA B 1 43 ? -4.25 -5.094 -8.242 1 95.62 43 ALA B N 1
ATOM 1373 C CA . ALA B 1 43 ? -3.244 -5.902 -8.922 1 95.62 43 ALA B CA 1
ATOM 1374 C C . ALA B 1 43 ? -3.713 -6.301 -10.32 1 95.62 43 ALA B C 1
ATOM 1376 O O . ALA B 1 43 ? -2.949 -6.219 -11.289 1 95.62 43 ALA B O 1
ATOM 1377 N N . LYS B 1 44 ? -4.934 -6.664 -10.422 1 94 44 LYS B N 1
ATOM 1378 C CA . LYS B 1 44 ? -5.488 -7.113 -11.695 1 94 44 LYS B CA 1
ATOM 1379 C C . LYS B 1 44 ? -5.621 -5.953 -12.68 1 94 44 LYS B C 1
ATOM 1381 O O . LYS B 1 44 ? -5.531 -6.145 -13.898 1 94 44 LYS B O 1
ATOM 1386 N N . SER B 1 45 ? -5.828 -4.848 -12.117 1 92.5 45 SER B N 1
ATOM 1387 C CA . SER B 1 45 ? -5.973 -3.674 -12.977 1 92.5 45 SER B CA 1
ATOM 1388 C C . SER B 1 45 ? -4.621 -3.207 -13.508 1 92.5 45 SER B C 1
ATOM 1390 O O . SER B 1 45 ? -4.562 -2.428 -14.461 1 92.5 45 SER B O 1
ATOM 1392 N N . THR B 1 46 ? -3.572 -3.543 -12.961 1 89.94 46 THR B N 1
ATOM 1393 C CA . THR B 1 46 ? -2.227 -3.098 -13.305 1 89.94 46 THR B CA 1
ATOM 1394 C C . THR B 1 46 ? -1.624 -3.994 -14.383 1 89.94 46 THR B C 1
ATOM 1396 O O . THR B 1 46 ? -0.891 -3.518 -15.258 1 89.94 46 THR B O 1
ATOM 1399 N N . GLY B 1 47 ? -1.897 -5.301 -14.281 1 84.94 47 GLY B N 1
ATOM 1400 C CA . GLY B 1 47 ? -1.307 -6.254 -15.211 1 84.94 47 GLY B CA 1
ATOM 1401 C C . GLY B 1 47 ? -2.096 -6.406 -16.5 1 84.94 47 GLY B C 1
ATOM 1402 O O . GLY B 1 47 ? -3.076 -5.691 -16.719 1 84.94 47 GLY B O 1
ATOM 1403 N N . PRO B 1 48 ? -1.548 -7.227 -17.359 1 87.69 48 PRO B N 1
ATOM 1404 C CA . PRO B 1 48 ? -2.283 -7.555 -18.578 1 87.69 48 PRO B CA 1
ATOM 1405 C C . PRO B 1 48 ? -3.631 -8.211 -18.297 1 87.69 48 PRO B C 1
ATOM 1407 O O . PRO B 1 48 ? -3.826 -8.797 -17.219 1 87.69 48 PRO B O 1
ATOM 1410 N N . GLY B 1 49 ? -4.57 -8.039 -19.125 1 87.06 49 GLY B N 1
ATOM 1411 C CA . GLY B 1 49 ? -5.934 -8.508 -18.969 1 87.06 49 GLY B CA 1
ATOM 1412 C C . GLY B 1 49 ? -6.023 -10 -18.719 1 87.06 49 GLY B C 1
ATOM 1413 O O . GLY B 1 49 ? -6.961 -10.477 -18.078 1 87.06 49 GLY B O 1
ATOM 1414 N N . ASN B 1 50 ? -5.098 -10.758 -19.109 1 87.38 50 ASN B N 1
ATOM 1415 C CA . ASN B 1 50 ? -5.16 -12.211 -18.969 1 87.38 50 ASN B CA 1
ATOM 1416 C C . ASN B 1 50 ? -4.258 -12.695 -17.844 1 87.38 50 ASN B C 1
ATOM 1418 O O . ASN B 1 50 ? -4.016 -13.898 -17.703 1 87.38 50 ASN B O 1
ATOM 1422 N N . MET B 1 51 ? -3.852 -11.773 -16.969 1 91.06 51 MET B N 1
ATOM 1423 C CA . MET B 1 51 ? -2.926 -12.156 -15.906 1 91.06 51 MET B CA 1
ATOM 1424 C C . MET B 1 51 ? -3.633 -12.984 -14.844 1 91.06 51 MET B C 1
ATOM 1426 O O . MET B 1 51 ? -4.719 -12.625 -14.383 1 91.06 51 MET B O 1
ATOM 1430 N N . LYS B 1 52 ? -2.969 -14.133 -14.516 1 95.62 52 LYS B N 1
ATOM 1431 C CA . LYS B 1 52 ? -3.453 -15 -13.445 1 95.62 52 LYS B CA 1
ATOM 1432 C C . LYS B 1 52 ? -2.686 -14.758 -12.148 1 95.62 52 LYS B C 1
ATOM 1434 O O . LYS B 1 52 ? -1.463 -14.602 -12.164 1 95.62 52 LYS B O 1
ATOM 1439 N N . LEU B 1 53 ? -3.445 -14.68 -11.094 1 97.31 53 LEU B N 1
ATOM 1440 C CA . LEU B 1 53 ? -2.844 -14.477 -9.781 1 97.31 53 LEU B CA 1
ATOM 1441 C C . LEU B 1 53 ? -3.068 -15.695 -8.891 1 97.31 53 LEU B C 1
ATOM 1443 O O . LEU B 1 53 ? -4.211 -16.094 -8.664 1 97.31 53 LEU B O 1
ATOM 1447 N N . ALA B 1 54 ? -1.927 -16.219 -8.477 1 96.25 54 ALA B N 1
ATOM 1448 C CA . ALA B 1 54 ? -2.057 -17.266 -7.477 1 96.25 54 ALA B CA 1
ATOM 1449 C C . ALA B 1 54 ? -2.682 -16.734 -6.191 1 96.25 54 ALA B C 1
ATOM 1451 O O . ALA B 1 54 ? -2.639 -15.531 -5.926 1 96.25 54 ALA B O 1
ATOM 1452 N N . LYS B 1 55 ? -3.234 -17.625 -5.344 1 93.19 55 LYS B N 1
ATOM 1453 C CA . LYS B 1 55 ? -3.979 -17.312 -4.129 1 93.19 55 LYS B CA 1
ATOM 1454 C C . LYS B 1 55 ? -3.105 -16.547 -3.139 1 93.19 55 LYS B C 1
ATOM 1456 O O . LYS B 1 55 ? -3.607 -15.734 -2.354 1 93.19 55 LYS B O 1
ATOM 1461 N N . GLU B 1 56 ? -1.821 -16.734 -3.227 1 95.62 56 GLU B N 1
ATOM 1462 C CA . GLU B 1 56 ? -0.906 -16.141 -2.252 1 95.62 56 GLU B CA 1
ATOM 1463 C C . GLU B 1 56 ? -0.528 -14.719 -2.637 1 95.62 56 GLU B C 1
ATOM 1465 O O . GLU B 1 56 ? -0.036 -13.953 -1.803 1 95.62 56 GLU B O 1
ATOM 1470 N N . VAL B 1 57 ? -0.809 -14.375 -3.846 1 97.06 57 VAL B N 1
ATOM 1471 C CA . VAL B 1 57 ? -0.304 -13.102 -4.359 1 97.06 57 VAL B CA 1
ATOM 1472 C C . VAL B 1 57 ? -1.017 -11.945 -3.664 1 97.06 57 VAL B C 1
ATOM 1474 O O . VAL B 1 57 ? -0.37 -11.039 -3.133 1 97.06 57 VAL B O 1
ATOM 1477 N N . PRO B 1 58 ? -2.311 -11.977 -3.574 1 95.94 58 PRO B N 1
ATOM 1478 C CA . PRO B 1 58 ? -2.965 -10.883 -2.85 1 95.94 58 PRO B CA 1
ATOM 1479 C C . PRO B 1 58 ? -2.518 -10.789 -1.394 1 95.94 58 PRO B C 1
ATOM 1481 O O . PRO B 1 58 ? -2.428 -9.688 -0.841 1 95.94 58 PRO B O 1
ATOM 1484 N N . VAL B 1 59 ? -2.217 -11.883 -0.802 1 95 59 VAL B N 1
ATOM 1485 C CA . VAL B 1 59 ? -1.732 -11.914 0.574 1 95 59 VAL B CA 1
ATOM 1486 C C . VAL B 1 59 ? -0.362 -11.242 0.651 1 95 59 VAL B C 1
ATOM 1488 O O . VAL B 1 59 ? -0.129 -10.391 1.511 1 95 59 VAL B O 1
ATOM 1491 N N . ALA B 1 60 ? 0.484 -11.617 -0.267 1 96.75 60 ALA B N 1
ATOM 1492 C CA . ALA B 1 60 ? 1.829 -11.055 -0.312 1 96.75 60 ALA B CA 1
ATOM 1493 C C . ALA B 1 60 ? 1.781 -9.547 -0.541 1 96.75 60 ALA B C 1
ATOM 1495 O O . ALA B 1 60 ? 2.467 -8.781 0.146 1 96.75 60 ALA B O 1
ATOM 1496 N N . LEU B 1 61 ? 0.94 -9.117 -1.455 1 97.19 61 LEU B N 1
ATOM 1497 C CA . LEU B 1 61 ? 0.831 -7.699 -1.788 1 97.19 61 LEU B CA 1
ATOM 1498 C C . LEU B 1 61 ? 0.242 -6.91 -0.624 1 97.19 61 LEU B C 1
ATOM 1500 O O . LEU B 1 61 ? 0.667 -5.785 -0.353 1 97.19 61 LEU B O 1
ATOM 1504 N N . THR B 1 62 ? -0.752 -7.488 0.058 1 96.19 62 THR B N 1
ATOM 1505 C CA . THR B 1 62 ? -1.355 -6.84 1.218 1 96.19 62 THR B CA 1
ATOM 1506 C C . THR B 1 62 ? -0.319 -6.625 2.316 1 96.19 62 THR B C 1
ATOM 1508 O O . THR B 1 62 ? -0.198 -5.52 2.854 1 96.19 62 THR B O 1
ATOM 1511 N N . LYS B 1 63 ? 0.444 -7.594 2.566 1 94.06 63 LYS B N 1
ATOM 1512 C CA . LYS B 1 63 ? 1.459 -7.516 3.613 1 94.06 63 LYS B CA 1
ATOM 1513 C C . LYS B 1 63 ? 2.568 -6.539 3.23 1 94.06 63 LYS B C 1
ATOM 1515 O O . LYS B 1 63 ? 2.982 -5.711 4.047 1 94.06 63 LYS B O 1
ATOM 1520 N N . ALA B 1 64 ? 3.027 -6.652 2.002 1 95.69 64 ALA B N 1
ATOM 1521 C CA . ALA B 1 64 ? 4.07 -5.75 1.521 1 95.69 64 ALA B CA 1
ATOM 1522 C C . ALA B 1 64 ? 3.609 -4.297 1.583 1 95.69 64 ALA B C 1
ATOM 1524 O O . ALA B 1 64 ? 4.367 -3.416 1.997 1 95.69 64 ALA B O 1
ATOM 1525 N N . SER B 1 65 ? 2.422 -4.051 1.178 1 96 65 SER B N 1
ATOM 1526 C CA . SER B 1 65 ? 1.878 -2.699 1.181 1 96 65 SER B CA 1
ATOM 1527 C C . SER B 1 65 ? 1.724 -2.168 2.602 1 96 65 SER B C 1
ATOM 1529 O O . SER B 1 65 ? 1.933 -0.979 2.852 1 96 65 SER B O 1
ATOM 1531 N N . THR B 1 66 ? 1.323 -3.014 3.48 1 93.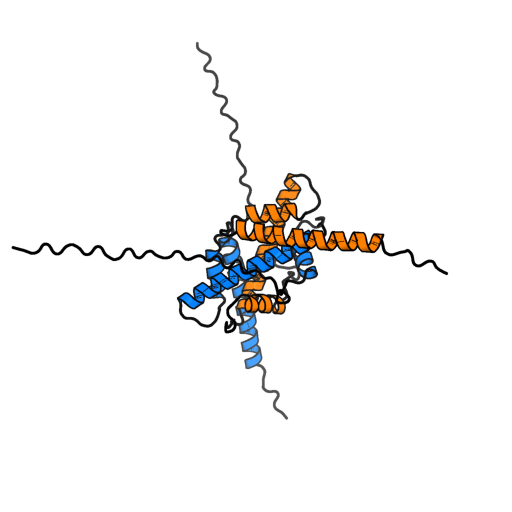88 66 THR B N 1
ATOM 1532 C CA . THR B 1 66 ? 1.235 -2.619 4.883 1 93.88 66 THR B CA 1
ATOM 1533 C C . THR B 1 66 ? 2.604 -2.203 5.414 1 93.88 66 THR B C 1
ATOM 1535 O O . THR B 1 66 ? 2.732 -1.167 6.066 1 93.88 66 THR B O 1
ATOM 1538 N N . VAL B 1 67 ? 3.559 -2.939 5.121 1 92.62 67 VAL B N 1
ATOM 1539 C CA . VAL B 1 67 ? 4.918 -2.623 5.539 1 92.62 67 VAL B CA 1
ATOM 1540 C C . VAL B 1 67 ? 5.359 -1.301 4.914 1 92.62 67 VAL B C 1
ATOM 1542 O O . VAL B 1 67 ? 5.949 -0.454 5.59 1 92.62 67 VAL B O 1
ATOM 1545 N N . PHE B 1 68 ? 5.078 -1.136 3.678 1 94.38 68 PHE B N 1
ATOM 1546 C CA . PHE B 1 68 ? 5.41 0.085 2.953 1 94.38 68 PHE B CA 1
ATOM 1547 C C . PHE B 1 68 ? 4.797 1.304 3.633 1 94.38 68 PHE B C 1
ATOM 1549 O O . PHE B 1 68 ? 5.488 2.297 3.875 1 94.38 68 PHE B O 1
ATOM 1556 N N . ILE B 1 69 ? 3.535 1.209 3.914 1 95.75 69 ILE B N 1
ATOM 1557 C CA . ILE B 1 69 ? 2.842 2.322 4.555 1 95.75 69 ILE B CA 1
ATOM 1558 C C . ILE B 1 69 ? 3.471 2.607 5.918 1 95.75 69 ILE B C 1
ATOM 1560 O O . ILE B 1 69 ? 3.705 3.766 6.27 1 95.75 69 ILE B O 1
ATOM 1564 N N . ASN B 1 70 ? 3.764 1.595 6.664 1 93.12 70 ASN B N 1
ATOM 1565 C CA . ASN B 1 70 ? 4.367 1.768 7.98 1 93.12 70 ASN B CA 1
ATOM 1566 C C . ASN B 1 70 ? 5.723 2.467 7.887 1 93.12 70 ASN B C 1
ATOM 1568 O O . ASN B 1 70 ? 6.02 3.363 8.68 1 93.12 70 ASN B O 1
ATOM 1572 N N . TYR B 1 71 ? 6.449 2.102 6.93 1 93.06 71 TYR B N 1
ATOM 1573 C CA . TYR B 1 71 ? 7.758 2.715 6.734 1 93.06 71 TYR B CA 1
ATOM 1574 C C . TYR B 1 71 ? 7.617 4.184 6.348 1 93.06 71 TYR B C 1
ATOM 1576 O O . TYR B 1 71 ? 8.336 5.039 6.875 1 93.06 71 TYR B O 1
ATOM 1584 N N . LEU B 1 72 ? 6.758 4.41 5.414 1 95.44 72 LEU B N 1
ATOM 1585 C CA . LEU B 1 72 ? 6.543 5.781 4.957 1 95.44 72 LEU B CA 1
ATOM 1586 C C . LEU B 1 72 ? 6.098 6.676 6.109 1 95.44 72 LEU B C 1
ATOM 1588 O O . LEU B 1 72 ? 6.586 7.797 6.258 1 95.44 72 LEU B O 1
ATOM 1592 N N . VAL B 1 73 ? 5.215 6.18 6.93 1 96.5 73 VAL B N 1
ATOM 1593 C CA . VAL B 1 73 ? 4.691 6.938 8.062 1 96.5 73 VAL B CA 1
ATOM 1594 C C . VAL B 1 73 ? 5.801 7.184 9.078 1 96.5 73 VAL B C 1
ATOM 1596 O O . VAL B 1 73 ? 5.938 8.289 9.609 1 96.5 73 VAL B O 1
ATOM 1599 N N . ALA B 1 74 ? 6.523 6.18 9.336 1 94.44 74 ALA B N 1
ATOM 1600 C CA . ALA B 1 74 ? 7.617 6.312 10.289 1 94.44 74 ALA B CA 1
ATOM 1601 C C . ALA B 1 74 ? 8.617 7.379 9.844 1 94.44 74 ALA B C 1
ATOM 1603 O O . ALA B 1 74 ? 9.016 8.227 10.641 1 94.44 74 ALA B O 1
ATOM 1604 N N . ILE B 1 75 ? 8.992 7.402 8.586 1 95.75 75 ILE B N 1
ATOM 1605 C CA . ILE B 1 75 ? 9.93 8.383 8.047 1 95.75 75 ILE B CA 1
ATOM 1606 C C . ILE B 1 75 ? 9.305 9.773 8.086 1 95.75 75 ILE B C 1
ATOM 1608 O O . ILE B 1 75 ? 9.945 10.734 8.523 1 95.75 75 ILE B O 1
ATOM 1612 N N . ALA B 1 76 ? 8.062 9.844 7.672 1 97.5 76 ALA B N 1
ATOM 1613 C CA . ALA B 1 76 ? 7.363 11.125 7.672 1 97.5 76 ALA B CA 1
ATOM 1614 C C . ALA B 1 76 ? 7.266 11.695 9.086 1 97.5 76 ALA B C 1
ATOM 1616 O O . ALA B 1 76 ? 7.438 12.898 9.281 1 97.5 76 ALA B O 1
ATOM 1617 N N . HIS B 1 77 ? 7.023 10.836 9.961 1 96.44 77 HIS B N 1
ATOM 1618 C CA . HIS B 1 77 ? 6.953 11.266 11.359 1 96.44 77 HIS B CA 1
ATOM 1619 C C . HIS B 1 77 ? 8.289 11.82 11.828 1 96.44 77 HIS B C 1
ATOM 1621 O O . HIS B 1 77 ? 8.336 12.852 12.508 1 96.44 77 HIS B O 1
ATOM 1627 N N . ASP B 1 78 ? 9.312 11.117 11.547 1 96.06 78 ASP B N 1
ATOM 1628 C CA . ASP B 1 78 ? 10.648 11.57 11.922 1 96.06 78 ASP B CA 1
ATOM 1629 C C . ASP B 1 78 ? 10.961 12.93 11.305 1 96.06 78 ASP B C 1
ATOM 1631 O O . ASP B 1 78 ? 11.602 13.773 11.938 1 96.06 78 ASP B O 1
ATOM 1635 N N . ILE B 1 79 ? 10.516 13.125 10.117 1 96.94 79 ILE B N 1
ATOM 1636 C CA . ILE B 1 79 ? 10.719 14.391 9.422 1 96.94 79 ILE B CA 1
ATOM 1637 C C . ILE B 1 79 ? 9.977 15.508 10.156 1 96.94 79 ILE B C 1
ATOM 1639 O O . ILE B 1 79 ? 10.539 16.578 10.398 1 96.94 79 ILE B O 1
ATOM 1643 N N . ALA B 1 80 ? 8.727 15.281 10.508 1 97.31 80 ALA B N 1
ATOM 1644 C CA . ALA B 1 80 ? 7.926 16.266 11.242 1 97.31 80 ALA B CA 1
ATOM 1645 C C . ALA B 1 80 ? 8.539 16.562 12.602 1 97.31 80 ALA B C 1
ATOM 1647 O O . ALA B 1 80 ? 8.656 17.719 12.992 1 97.31 80 ALA B O 1
ATOM 1648 N N . ALA B 1 81 ? 8.961 15.523 13.25 1 95.56 81 ALA B N 1
ATOM 1649 C CA . ALA B 1 81 ? 9.539 15.664 14.586 1 95.56 81 ALA B CA 1
ATOM 1650 C C . ALA B 1 81 ? 10.836 16.453 14.539 1 95.56 81 ALA B C 1
ATOM 1652 O O . ALA B 1 81 ? 11.117 17.25 15.445 1 95.56 81 ALA B O 1
ATOM 1653 N N . ALA B 1 82 ? 11.609 16.234 13.547 1 96.81 82 ALA B N 1
ATOM 1654 C CA . ALA B 1 82 ? 12.867 16.969 13.391 1 96.81 82 ALA B CA 1
ATOM 1655 C C . ALA B 1 82 ? 12.625 18.469 13.273 1 96.81 82 ALA B C 1
ATOM 1657 O O . ALA B 1 82 ? 13.5 19.266 13.602 1 96.81 82 ALA B O 1
ATOM 1658 N N . ARG B 1 83 ? 11.422 18.844 12.828 1 96.56 83 ARG B N 1
ATOM 1659 C CA . ARG B 1 83 ? 11.047 20.234 12.68 1 96.56 83 ARG B CA 1
ATOM 1660 C C . ARG B 1 83 ? 10.141 20.688 13.82 1 96.56 83 ARG B C 1
ATOM 1662 O O . ARG B 1 83 ? 9.49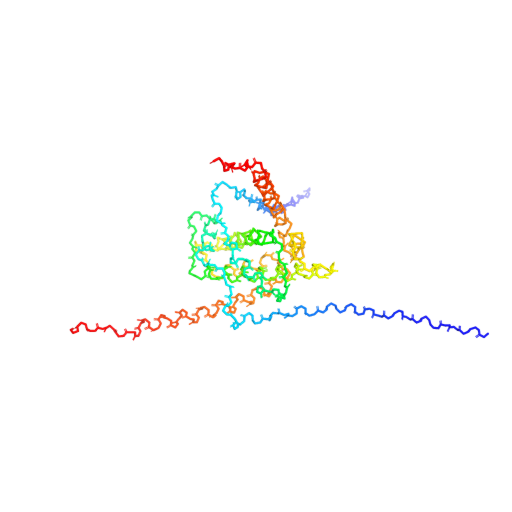2 21.734 13.734 1 96.56 83 ARG B O 1
ATOM 1669 N N . SER B 1 84 ? 9.961 19.859 14.828 1 96.31 84 SER B N 1
ATOM 1670 C CA . SER B 1 84 ? 9.156 20.078 16.016 1 96.31 84 SER B CA 1
ATOM 1671 C C . SER B 1 84 ? 7.684 20.281 15.664 1 96.31 84 SER B C 1
ATOM 1673 O O . SER B 1 84 ? 6.992 21.078 16.297 1 96.31 84 SER B O 1
ATOM 1675 N N . GLU B 1 85 ? 7.293 19.641 14.633 1 96.12 85 GLU B N 1
ATOM 1676 C CA . GLU B 1 85 ? 5.879 19.672 14.258 1 96.12 85 GLU B CA 1
ATOM 1677 C C . GLU B 1 85 ? 5.121 18.484 14.852 1 96.12 85 GLU B C 1
ATOM 1679 O O . GLU B 1 85 ? 5.641 17.375 14.898 1 96.12 85 GLU B O 1
ATOM 1684 N N . LYS B 1 86 ? 3.967 18.797 15.32 1 92.56 86 LYS B N 1
ATOM 1685 C CA . LYS B 1 86 ? 3.199 17.766 16 1 92.56 86 LYS B CA 1
ATOM 1686 C C . LYS B 1 86 ? 2.262 17.047 15.047 1 92.56 86 LYS B C 1
ATOM 1688 O O . LYS B 1 86 ? 1.762 15.961 15.352 1 92.56 86 LYS B O 1
ATOM 1693 N N . SER B 1 87 ? 2.08 17.625 13.93 1 96.19 87 SER B N 1
ATOM 1694 C CA . SER B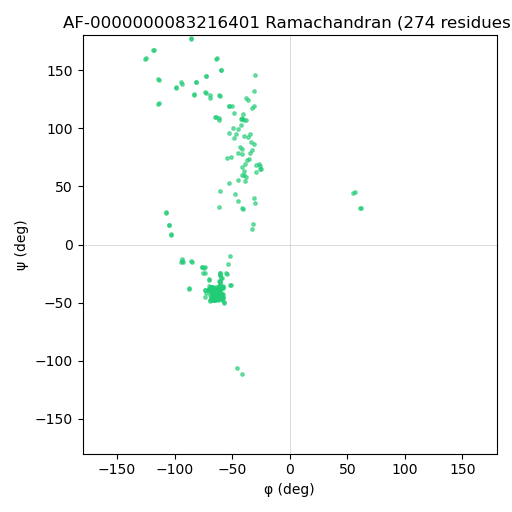 1 87 ? 1.173 17.047 12.945 1 96.19 87 SER B CA 1
ATOM 1695 C C . SER B 1 87 ? 1.923 16.594 11.695 1 96.19 87 SER B C 1
ATOM 1697 O O . SER B 1 87 ? 2.863 17.266 11.258 1 96.19 87 SER B O 1
ATOM 1699 N N . LEU B 1 88 ? 1.452 15.469 11.18 1 97.44 88 LEU B N 1
ATOM 1700 C CA . LEU B 1 88 ? 1.943 15.008 9.891 1 97.44 88 LEU B CA 1
ATOM 1701 C C . LEU B 1 88 ? 1.198 15.688 8.742 1 97.44 88 LEU B C 1
ATOM 1703 O O . LEU B 1 88 ? -0.03 15.789 8.773 1 97.44 88 LEU B O 1
ATOM 1707 N N . ASN B 1 89 ? 1.974 16.219 7.844 1 97.12 89 ASN B N 1
ATOM 1708 C CA . ASN B 1 89 ? 1.41 16.859 6.664 1 97.12 89 ASN B CA 1
ATOM 1709 C C . ASN B 1 89 ? 1.846 16.156 5.383 1 97.12 89 ASN B C 1
ATOM 1711 O O . ASN B 1 89 ? 2.758 15.328 5.402 1 97.12 89 ASN B O 1
ATOM 1715 N N . ALA B 1 90 ? 1.166 16.516 4.289 1 97 90 ALA B N 1
ATOM 1716 C CA . ALA B 1 90 ? 1.477 15.898 3.002 1 97 90 ALA B CA 1
ATOM 1717 C C . ALA B 1 90 ? 2.924 16.172 2.602 1 97 90 ALA B C 1
ATOM 1719 O O . ALA B 1 90 ? 3.561 15.328 1.954 1 97 90 ALA B O 1
ATOM 1720 N N . ARG B 1 91 ? 3.422 17.328 3.018 1 95.75 91 ARG B N 1
ATOM 1721 C CA . ARG B 1 91 ? 4.809 17.641 2.684 1 95.75 91 ARG B CA 1
ATOM 1722 C C . ARG B 1 91 ? 5.766 16.656 3.34 1 95.75 91 ARG B C 1
ATOM 1724 O O . ARG B 1 91 ? 6.809 16.312 2.773 1 95.75 91 ARG B O 1
ATOM 1731 N N . HIS B 1 92 ? 5.477 16.234 4.547 1 97.88 92 HIS B N 1
ATOM 1732 C CA . HIS B 1 92 ? 6.293 15.227 5.223 1 97.88 92 HIS B CA 1
ATOM 1733 C C . HIS B 1 92 ? 6.277 13.898 4.469 1 97.88 92 HIS B C 1
ATOM 1735 O O . HIS B 1 92 ? 7.305 13.227 4.363 1 97.88 92 HIS B O 1
ATOM 1741 N N . VAL B 1 93 ? 5.09 13.523 3.908 1 97.62 93 VAL B N 1
ATOM 1742 C CA . VAL B 1 93 ? 4.957 12.289 3.148 1 97.62 93 VAL B CA 1
ATOM 1743 C C . VAL B 1 93 ? 5.762 12.383 1.854 1 97.62 93 VAL B C 1
ATOM 1745 O O . VAL B 1 93 ? 6.453 11.438 1.473 1 97.62 93 VAL B O 1
ATOM 1748 N N . LEU B 1 94 ? 5.719 13.523 1.229 1 96.69 94 LEU B N 1
ATOM 1749 C CA . LEU B 1 94 ? 6.477 13.742 0.001 1 96.69 94 LEU B CA 1
ATOM 1750 C C . LEU B 1 94 ? 7.973 13.625 0.255 1 96.69 94 LEU B C 1
ATOM 1752 O O . LEU B 1 94 ? 8.688 12.984 -0.517 1 96.69 94 LEU B O 1
ATOM 1756 N N . GLU B 1 95 ? 8.367 14.219 1.294 1 96.12 95 GLU B N 1
ATOM 1757 C CA . GLU B 1 95 ? 9.781 14.141 1.654 1 96.12 95 GLU B CA 1
ATOM 1758 C C . GLU B 1 95 ? 10.172 12.711 2.039 1 96.12 95 GLU B C 1
ATOM 1760 O O . GLU B 1 95 ? 11.289 12.273 1.751 1 96.12 95 GLU B O 1
ATOM 1765 N N . ALA B 1 96 ? 9.297 12.039 2.684 1 96.38 96 ALA B N 1
ATOM 1766 C CA . ALA B 1 96 ? 9.531 10.641 3.047 1 96.38 96 ALA B CA 1
ATOM 1767 C C . ALA B 1 96 ? 9.742 9.781 1.807 1 96.38 96 ALA B C 1
ATOM 1769 O O . ALA B 1 96 ? 10.57 8.859 1.815 1 96.38 96 ALA B O 1
ATOM 1770 N N . CYS B 1 97 ? 9.023 10.016 0.728 1 94.94 97 CYS B N 1
ATOM 1771 C CA . CYS B 1 97 ? 9.172 9.281 -0.52 1 94.94 97 CYS B CA 1
ATOM 1772 C C . CYS B 1 97 ? 10.602 9.383 -1.049 1 94.94 97 CYS B C 1
ATOM 1774 O O . CYS B 1 97 ? 11.133 8.422 -1.612 1 94.94 97 CYS B O 1
ATOM 1776 N N . LYS B 1 98 ? 11.164 10.523 -0.847 1 92.06 98 LYS B N 1
ATOM 1777 C CA . LYS B 1 98 ? 12.555 10.719 -1.264 1 92.06 98 LYS B CA 1
ATOM 1778 C C . LYS B 1 98 ? 13.508 9.922 -0.383 1 92.06 98 LYS B C 1
ATOM 1780 O O . LYS B 1 98 ? 14.477 9.344 -0.877 1 92.06 98 LYS B O 1
ATOM 1785 N N . GLU B 1 99 ? 13.227 9.875 0.841 1 93.06 99 GLU B N 1
ATOM 1786 C CA . GLU B 1 99 ? 14.109 9.234 1.816 1 93.06 99 GLU B CA 1
ATOM 1787 C C . GLU B 1 99 ? 14.047 7.719 1.71 1 93.06 99 GLU B C 1
ATOM 1789 O O . GLU B 1 99 ? 14.93 7.016 2.199 1 93.06 99 GLU B O 1
ATOM 1794 N N . LEU B 1 100 ? 13.023 7.219 1.131 1 89.88 100 LEU B N 1
ATOM 1795 C CA . LEU B 1 100 ? 12.898 5.781 0.923 1 89.88 100 LEU B CA 1
ATOM 1796 C C . LEU B 1 100 ? 14.07 5.25 0.095 1 89.88 100 LEU B C 1
ATOM 1798 O O . LEU B 1 100 ? 14.43 4.074 0.2 1 89.88 100 LEU B O 1
ATOM 1802 N N . GLN B 1 101 ? 14.594 6.078 -0.725 1 90.31 101 GLN B N 1
ATOM 1803 C CA . GLN B 1 101 ? 15.672 5.715 -1.63 1 90.31 101 GLN B CA 1
ATOM 1804 C C . GLN B 1 101 ? 15.297 4.516 -2.492 1 90.31 101 GLN B C 1
ATOM 1806 O O . GLN B 1 101 ? 16.047 3.549 -2.588 1 90.31 101 GLN B O 1
ATOM 1811 N N . TRP B 1 102 ? 14.094 4.535 -3.023 1 89.56 102 TRP B N 1
ATOM 1812 C CA . TRP B 1 102 ? 13.586 3.619 -4.039 1 89.56 102 TRP B CA 1
ATOM 1813 C C . TRP B 1 102 ? 14.039 4.043 -5.43 1 89.56 102 TRP B C 1
ATOM 1815 O O . TRP B 1 102 ? 14.156 5.238 -5.715 1 89.56 102 TRP B O 1
ATOM 1825 N N . ALA B 1 103 ? 14.391 3.012 -6.215 1 86.56 103 ALA B N 1
ATOM 1826 C CA . ALA B 1 103 ? 14.906 3.301 -7.551 1 86.56 103 ALA B CA 1
ATOM 1827 C C . ALA B 1 103 ? 13.961 4.227 -8.312 1 86.56 103 ALA B C 1
ATOM 1829 O O . ALA B 1 103 ? 14.406 5.141 -9.016 1 86.56 103 ALA B O 1
ATOM 1830 N N . ASP B 1 104 ? 12.695 4.086 -8.109 1 84.88 104 ASP B N 1
ATOM 1831 C CA . ASP B 1 104 ? 11.68 4.879 -8.797 1 84.88 104 ASP B CA 1
ATOM 1832 C C . ASP B 1 104 ? 11.047 5.898 -7.852 1 84.88 104 ASP B C 1
ATOM 1834 O O . ASP B 1 104 ? 9.891 6.289 -8.039 1 84.88 104 ASP B O 1
ATOM 1838 N N . GLY B 1 105 ? 11.797 6.309 -6.871 1 86.62 105 GLY B N 1
ATOM 1839 C CA . GLY B 1 105 ? 11.312 7.25 -5.875 1 86.62 105 GLY B CA 1
ATOM 1840 C C . GLY B 1 105 ? 10.914 8.586 -6.465 1 86.62 105 GLY B C 1
ATOM 1841 O O . GLY B 1 105 ? 9.93 9.195 -6.035 1 86.62 105 GLY B O 1
ATOM 1842 N N . ASP B 1 106 ? 11.648 9.016 -7.473 1 90.06 106 ASP B N 1
ATOM 1843 C CA . ASP B 1 106 ? 11.336 10.281 -8.133 1 90.06 106 ASP B CA 1
ATOM 1844 C C . ASP B 1 106 ? 9.992 10.203 -8.852 1 90.06 106 ASP B C 1
ATOM 1846 O O . ASP B 1 106 ? 9.211 11.156 -8.82 1 90.06 106 ASP B O 1
ATOM 1850 N N . GLU B 1 107 ? 9.812 9.094 -9.508 1 90 107 GLU B N 1
ATOM 1851 C CA . GLU B 1 107 ? 8.539 8.906 -10.203 1 90 107 GLU B CA 1
ATOM 1852 C C . GLU B 1 107 ? 7.379 8.844 -9.211 1 90 107 GLU B C 1
ATOM 1854 O O . GLU B 1 107 ? 6.312 9.406 -9.469 1 90 107 GLU B O 1
ATOM 1859 N N . LEU B 1 108 ? 7.59 8.172 -8.125 1 92.19 108 LEU B N 1
ATOM 1860 C CA . LEU B 1 108 ? 6.59 8.117 -7.062 1 92.19 108 LEU B CA 1
ATOM 1861 C C . LEU B 1 108 ? 6.262 9.523 -6.562 1 92.19 108 LEU B C 1
ATOM 1863 O O . LEU B 1 108 ? 5.09 9.883 -6.441 1 92.19 108 LEU B O 1
ATOM 1867 N N . GLN B 1 109 ? 7.246 10.32 -6.332 1 94.25 109 GLN B N 1
ATOM 1868 C CA . GLN B 1 109 ? 7.059 11.68 -5.828 1 94.25 109 GLN B CA 1
ATOM 1869 C C . GLN B 1 109 ? 6.297 12.539 -6.836 1 94.25 109 GLN B C 1
ATOM 1871 O O . GLN B 1 109 ? 5.41 13.305 -6.457 1 94.25 109 GLN B O 1
ATOM 1876 N N . LYS B 1 110 ? 6.699 12.438 -8.062 1 93.62 110 LYS B N 1
ATOM 1877 C CA . LYS B 1 110 ? 6.043 13.203 -9.109 1 93.62 110 LYS B CA 1
ATOM 1878 C C . LYS B 1 110 ? 4.559 12.867 -9.203 1 93.62 110 LYS B C 1
ATOM 1880 O O . LYS B 1 110 ? 3.713 13.758 -9.266 1 93.62 110 LYS B O 1
ATOM 1885 N N . THR B 1 111 ? 4.293 11.594 -9.195 1 92.31 111 THR B N 1
ATOM 1886 C CA . THR B 1 111 ? 2.91 11.133 -9.258 1 92.31 111 THR B CA 1
ATOM 1887 C C . THR B 1 111 ? 2.121 11.625 -8.047 1 92.31 111 THR B C 1
ATOM 1889 O O . THR B 1 111 ? 0.989 12.086 -8.188 1 92.31 111 THR B O 1
ATOM 1892 N N . LEU B 1 112 ? 2.721 11.539 -6.938 1 94.31 112 LEU B N 1
ATOM 1893 C CA . LEU B 1 112 ? 2.07 11.977 -5.703 1 94.31 112 LEU B CA 1
ATOM 1894 C C . LEU B 1 112 ? 1.78 13.469 -5.738 1 94.31 112 LEU B C 1
ATOM 1896 O O . LEU B 1 112 ? 0.707 13.914 -5.316 1 94.31 112 LEU B O 1
ATOM 1900 N N . LYS B 1 113 ? 2.689 14.242 -6.258 1 95.31 113 LYS B N 1
ATOM 1901 C CA . LYS B 1 113 ? 2.502 15.688 -6.348 1 95.31 113 LYS B CA 1
ATOM 1902 C C . LYS B 1 113 ? 1.31 16.031 -7.234 1 95.31 113 LYS B C 1
ATOM 1904 O O . LYS B 1 113 ? 0.501 16.906 -6.891 1 95.31 113 LYS B O 1
ATOM 1909 N N . VAL B 1 114 ? 1.241 15.383 -8.312 1 94.62 114 VAL B N 1
ATOM 1910 C CA . VAL B 1 114 ? 0.149 15.617 -9.25 1 94.62 114 VAL B CA 1
ATOM 1911 C C . VAL B 1 114 ? -1.186 15.281 -8.586 1 94.62 114 VAL B C 1
ATOM 1913 O O . VAL B 1 114 ? -2.143 16.062 -8.68 1 94.62 114 VAL B O 1
ATOM 1916 N N . GLU B 1 115 ? -1.195 14.141 -7.906 1 90.19 115 GLU B N 1
ATOM 1917 C CA . GLU B 1 115 ? -2.422 13.695 -7.258 1 90.19 115 GLU B CA 1
ATOM 1918 C C . GLU B 1 115 ? -2.816 14.633 -6.117 1 90.19 115 GLU B C 1
ATOM 1920 O O . GLU B 1 115 ? -4 14.906 -5.91 1 90.19 115 GLU B O 1
ATOM 1925 N N . LEU B 1 116 ? -1.88 15.109 -5.371 1 92.81 116 LEU B N 1
ATOM 1926 C CA . LEU B 1 116 ? -2.148 16 -4.254 1 92.81 116 LEU B CA 1
ATOM 1927 C C . LEU B 1 116 ? -2.645 17.359 -4.75 1 92.81 116 LEU B C 1
ATOM 1929 O O . LEU B 1 116 ? -3.537 17.953 -4.145 1 92.81 116 LEU B O 1
ATOM 1933 N N . GLU B 1 117 ? -2.07 17.812 -5.824 1 94.12 117 GLU B N 1
ATOM 1934 C CA . GLU B 1 117 ? -2.525 19.062 -6.414 1 94.12 117 GLU B CA 1
ATOM 1935 C C . GLU B 1 117 ? -3.98 18.969 -6.867 1 94.12 117 GLU B C 1
ATOM 1937 O O . GLU B 1 117 ? -4.766 19.891 -6.656 1 94.12 117 GLU B O 1
ATOM 1942 N N . ALA B 1 118 ? -4.293 17.875 -7.484 1 91.25 118 ALA B N 1
ATOM 1943 C CA . ALA B 1 118 ? -5.668 17.641 -7.914 1 91.25 118 ALA B CA 1
ATOM 1944 C C . ALA B 1 118 ? -6.621 17.609 -6.723 1 91.25 118 ALA B C 1
ATOM 1946 O O . ALA B 1 118 ? -7.715 18.188 -6.785 1 91.25 118 ALA B O 1
ATOM 1947 N N . PHE B 1 119 ? -6.215 17.016 -5.688 1 88.12 119 PHE B N 1
ATOM 1948 C CA . PHE B 1 119 ? -7.016 16.938 -4.473 1 88.12 119 PHE B CA 1
ATOM 1949 C C . PHE B 1 119 ? -7.227 18.328 -3.875 1 88.12 119 PHE B C 1
ATOM 1951 O O . PHE B 1 119 ? -8.328 18.672 -3.445 1 88.12 119 PHE B O 1
ATOM 1958 N N . ARG B 1 120 ? -6.215 19.125 -3.867 1 91.5 120 ARG B N 1
ATOM 1959 C CA . ARG B 1 120 ? -6.297 20.469 -3.307 1 91.5 120 ARG B CA 1
ATOM 1960 C C . ARG B 1 120 ? -7.23 21.344 -4.133 1 91.5 120 ARG B C 1
ATOM 1962 O O . ARG B 1 120 ? -7.992 22.141 -3.578 1 91.5 120 ARG B O 1
ATOM 1969 N N . LYS B 1 121 ? -7.195 21.156 -5.387 1 91.5 121 LYS B N 1
ATOM 1970 C CA . LYS B 1 121 ? -8.078 21.906 -6.27 1 91.5 121 LYS B CA 1
ATOM 1971 C C . LYS B 1 121 ? -9.539 21.547 -6.031 1 91.5 121 LYS B C 1
ATOM 1973 O O . LYS B 1 121 ? -10.406 22.422 -5.969 1 91.5 121 LYS B O 1
ATOM 1978 N N . LEU B 1 122 ? -9.789 20.328 -5.816 1 87.62 122 LEU B N 1
ATOM 1979 C CA . LEU B 1 122 ? -11.141 19.844 -5.574 1 87.62 122 LEU B CA 1
ATOM 1980 C C . LEU B 1 122 ? -11.656 20.344 -4.223 1 87.62 122 LEU B C 1
ATOM 1982 O O . LEU B 1 122 ? -12.82 20.734 -4.102 1 87.62 122 LEU B O 1
ATOM 1986 N N . ASN B 1 123 ? -10.82 20.281 -3.238 1 86.62 123 ASN B N 1
ATOM 1987 C CA . ASN B 1 123 ? -11.203 20.719 -1.9 1 86.62 123 ASN B CA 1
ATOM 1988 C C . ASN B 1 123 ? -11.438 22.219 -1.851 1 86.62 123 ASN B C 1
ATOM 1990 O O . ASN B 1 123 ? -12.305 22.703 -1.117 1 86.62 123 ASN B O 1
ATOM 1994 N N . ALA B 1 124 ? -10.633 22.953 -2.531 1 88.75 124 ALA B N 1
ATOM 1995 C CA . ALA B 1 124 ? -10.812 24.406 -2.604 1 88.75 124 ALA B CA 1
ATOM 1996 C C . ALA B 1 124 ? -12.148 24.75 -3.256 1 88.75 124 ALA B C 1
ATOM 1998 O O . ALA B 1 124 ? -12.844 25.672 -2.809 1 88.75 124 ALA B O 1
ATOM 1999 N N . ALA B 1 125 ? -12.492 24.078 -4.211 1 87.88 125 ALA B N 1
ATOM 2000 C CA . ALA B 1 125 ? -13.758 24.297 -4.906 1 87.88 125 ALA B CA 1
ATOM 2001 C C . ALA B 1 125 ? -14.945 24.016 -3.994 1 87.88 125 ALA B C 1
ATOM 2003 O O . ALA B 1 125 ? -15.953 24.719 -4.027 1 87.88 125 ALA B O 1
ATOM 2004 N N . LYS B 1 126 ? -14.867 23.031 -3.193 1 85.25 126 LYS B N 1
ATOM 2005 C CA . LYS B 1 126 ? -15.938 22.672 -2.27 1 85.25 126 LYS B CA 1
ATOM 2006 C C . LYS B 1 126 ? -16.109 23.719 -1.177 1 85.25 126 LYS B C 1
ATOM 2008 O O . LYS B 1 126 ? -17.219 24 -0.754 1 85.25 126 LYS B O 1
ATOM 2013 N N . LYS B 1 127 ? -15.031 24.266 -0.739 1 84.38 127 LYS B N 1
ATOM 2014 C CA . LYS B 1 127 ? -15.078 25.297 0.29 1 84.38 127 LYS B CA 1
ATOM 2015 C C . LYS B 1 127 ? -15.719 26.578 -0.244 1 84.38 127 LYS B C 1
ATOM 2017 O O . LYS B 1 127 ? -16.484 27.234 0.461 1 84.38 127 LYS B O 1
ATOM 2022 N N . VAL B 1 128 ? -15.445 26.875 -1.472 1 85.31 128 VAL B N 1
ATOM 2023 C CA . VAL B 1 128 ? -16 28.062 -2.1 1 85.31 128 VAL B CA 1
ATOM 2024 C C . VAL B 1 128 ? -17.5 27.875 -2.342 1 85.31 128 VAL B C 1
ATOM 2026 O O . VAL B 1 128 ? -18.297 28.797 -2.141 1 85.31 128 VAL B O 1
ATOM 2029 N N . GLN B 1 129 ? -17.875 26.672 -2.746 1 80.69 129 GLN B N 1
ATOM 2030 C CA . GLN B 1 129 ? -19.281 26.359 -2.988 1 80.69 129 GLN B CA 1
ATOM 2031 C C . GLN B 1 129 ? -20.094 26.406 -1.69 1 80.69 129 GLN B C 1
ATOM 2033 O O . GLN B 1 129 ? -21.219 26.922 -1.669 1 80.69 129 GLN B O 1
ATOM 2038 N N . LYS B 1 130 ? -19.547 25.953 -0.622 1 79.38 130 LYS B N 1
ATOM 2039 C CA . LYS B 1 130 ? -20.234 25.953 0.666 1 79.38 130 LYS B CA 1
ATOM 2040 C C . LYS B 1 130 ? -20.391 27.375 1.205 1 79.38 130 LYS B C 1
ATOM 2042 O O . LYS B 1 130 ? -21.375 27.672 1.884 1 79.38 130 LYS B O 1
ATOM 2047 N N . SER B 1 131 ? -19.391 28.109 0.918 1 80.31 131 SER B N 1
ATOM 2048 C CA . SER B 1 131 ? -19.422 29.484 1.401 1 80.31 131 SER B CA 1
ATOM 2049 C C . SER B 1 131 ? -20.375 30.344 0.569 1 80.31 131 SER B C 1
ATOM 2051 O O . SER B 1 131 ? -20.875 31.359 1.047 1 80.31 131 SER B O 1
ATOM 2053 N N . ASN B 1 132 ? -20.641 29.953 -0.706 1 75.5 132 ASN B N 1
ATOM 2054 C CA . ASN B 1 132 ? -21.516 30.703 -1.6 1 75.5 132 ASN B CA 1
ATOM 2055 C C . ASN B 1 132 ? -22.953 30.203 -1.554 1 75.5 132 ASN B C 1
ATOM 2057 O O . ASN B 1 132 ? -23.812 30.672 -2.305 1 75.5 132 ASN B O 1
ATOM 2061 N N . LYS B 1 133 ? -23.219 28.984 -0.961 1 66.31 133 LYS B N 1
ATOM 2062 C CA . LYS B 1 133 ? -24.594 28.516 -0.86 1 66.31 133 LYS B CA 1
ATOM 2063 C C . LYS B 1 133 ? -25.438 29.469 -0.019 1 66.31 133 LYS B C 1
ATOM 2065 O O . LYS B 1 133 ? -25.078 29.781 1.116 1 66.31 133 LYS B O 1
ATOM 2070 N N . PRO B 1 134 ? -26.328 30.203 -0.537 1 60.97 134 PRO B N 1
ATOM 2071 C CA . PRO B 1 134 ? -27.219 31.156 0.137 1 60.97 134 PRO B CA 1
ATOM 2072 C C . PRO B 1 134 ? -27.891 30.562 1.372 1 60.97 134 PRO B C 1
ATOM 2074 O O . PRO B 1 134 ? -28.203 29.375 1.396 1 60.97 134 PRO B O 1
ATOM 2077 N N . ASP B 1 135 ? -27.641 30.969 2.555 1 56.91 135 ASP B N 1
ATOM 2078 C CA . ASP B 1 135 ? -28.438 30.703 3.738 1 56.91 135 ASP B CA 1
ATOM 2079 C C . ASP B 1 135 ? -29.922 30.562 3.375 1 56.91 135 ASP B C 1
ATOM 2081 O O . ASP B 1 135 ? -30.5 31.469 2.785 1 56.91 135 ASP B O 1
ATOM 2085 N N . ALA B 1 136 ? -30.531 29.469 2.979 1 53.84 136 ALA B N 1
ATOM 2086 C CA . ALA B 1 136 ? -31.984 29.375 2.875 1 53.84 136 ALA B CA 1
ATOM 2087 C C . ALA B 1 136 ? -32.656 30.203 3.965 1 53.84 136 ALA B C 1
ATOM 2089 O O . ALA B 1 136 ? -32.406 30.016 5.152 1 53.84 136 ALA B O 1
ATOM 2090 N N . GLU B 1 137 ? -33.062 31.391 3.795 1 49.38 137 GLU B N 1
ATOM 2091 C CA . GLU B 1 137 ? -34 32.219 4.535 1 49.38 137 GLU B CA 1
ATOM 2092 C C . GLU B 1 137 ? -35.188 31.438 4.996 1 49.38 137 GLU B C 1
ATOM 2094 O O . GLU B 1 137 ? -35.844 30.734 4.199 1 49.38 137 GLU B O 1
ATOM 2099 N N . THR B 1 138 ? -35.219 30.875 6.227 1 51.44 138 THR B N 1
ATOM 2100 C CA . THR B 1 138 ? -36.438 30.609 6.938 1 51.44 138 THR B CA 1
ATOM 2101 C C . THR B 1 138 ? -37.531 31.609 6.543 1 51.44 138 THR B C 1
ATOM 2103 O O . THR B 1 138 ? -37.438 32.781 6.902 1 51.44 138 THR B O 1
ATOM 2106 N N . THR B 1 139 ? -37.969 31.656 5.289 1 39.12 139 THR B N 1
ATOM 2107 C CA . THR B 1 139 ? -39.344 32.125 5.336 1 39.12 139 THR B CA 1
ATOM 2108 C C . THR B 1 139 ? -40.281 31.078 5.953 1 39.12 139 THR B C 1
ATOM 2110 O O . THR B 1 139 ? -40.125 29.891 5.68 1 39.12 139 THR B O 1
#

pLDDT: mean 77.36, std 25.92, range [26.41, 97.88]

Nearest PDB structures (foldseek):
  6r0m-assembly2_C  TM=9.340E-01  e=1.519E-05  Arabidopsis thaliana
  6y37-assembly1_B  TM=8.965E-01  e=5.561E-05  Aspergillus nidulans FGSC A4
  7c9o-assembly1_B  TM=9.742E-01  e=1.321E-04  Oryza sativa Japonica Group
  7cvo-assembly1_G-2  TM=9.447E-01  e=1.242E-04  Arabidopsis thaliana
  6r0l-assembly1_A  TM=9.492E-01  e=2.304E-04  Oryza sativa

Secondary structure (DSSP, 8-state):
---------------------------SS------HHHHHHHHHHHS-TT-EE-THHHHHHHHHHHHHHHHHHHHHHHHHHHTT-SEE-HHHHHHHHHHT--TTHHHHHHHHHHHHHHHHHHHHHHHHHHHHS------/---------------------------SS------HHHHHHHHHHHS-TT-EE-THHHHHHHHHHHHHHHHHHHHHHHHHHHTT-SEE-HHHHHHHHHHT--TTHHHHHHHHHHHHHHHHHHHHHHHHHHHHS------

Solvent-accessible surface area (backbone atoms only — not comparable to full-atom values): 16329 Å² total; per-residue (Å²): 129,84,75,74,74,72,76,73,69,73,79,78,77,70,73,72,81,70,78,86,62,76,73,65,76,84,64,84,62,86,69,74,67,62,61,47,71,58,47,38,52,42,49,56,69,61,48,60,91,81,61,39,72,38,86,50,29,36,54,50,51,33,52,48,48,46,52,49,50,42,51,42,45,51,45,14,45,51,53,24,47,76,67,73,40,70,49,41,42,46,66,31,46,50,51,21,39,57,70,43,47,31,73,57,22,64,58,52,40,52,53,45,50,54,53,49,51,52,49,50,54,54,51,51,52,51,52,52,50,63,70,63,51,70,74,80,67,86,119,132,83,77,75,75,75,76,74,69,73,80,78,76,72,75,74,80,72,78,84,62,76,73,66,78,78,65,84,62,89,64,76,66,60,60,48,72,58,47,38,51,42,49,54,69,62,46,60,91,80,62,39,72,39,85,52,29,38,55,49,52,32,51,48,48,45,50,49,50,43,50,44,46,52,46,14,45,51,53,23,48,75,68,72,40,70,50,41,41,46,66,31,47,49,53,21,40,57,69,44,48,32,74,59,21,66,60,51,40,53,53,46,50,55,52,50,52,53,51,50,54,53,53,51,51,50,53,52,50,61,70,64,53,74,77,81,70,86,119